Protein AF-A0A316KTS0-F1 (afdb_monomer)

Solvent-accessible surface area (backbone atoms only — not comparable to full-atom values): 17465 Å² total; per-residue (Å²): 105,60,82,78,78,91,83,82,84,94,85,85,87,84,90,85,88,88,83,88,82,90,84,90,87,87,88,80,95,75,82,85,86,75,84,91,85,86,88,88,82,88,86,83,96,81,75,85,82,77,75,75,49,74,68,56,52,50,52,52,51,51,49,52,51,52,49,51,53,49,51,54,33,36,65,72,30,48,63,52,75,68,52,41,54,51,42,43,50,23,39,51,42,99,52,62,65,60,36,52,48,56,53,49,55,29,42,75,58,52,30,43,71,62,44,50,45,48,54,44,50,51,43,31,58,43,51,50,31,52,32,43,70,66,69,72,47,53,72,68,36,53,52,46,26,52,56,48,50,55,49,52,52,50,53,57,55,71,71,50,77,90,57,69,65,55,81,88,41,46,31,36,36,32,39,36,51,89,53,80,83,52,66,65,56,54,48,50,45,53,52,39,29,75,72,18,32,45,60,48,78,46,71,78,38,50,62,70,56,48,30,50,51,46,44,76,64,65,42,54,30,36,40,39,33,40,46,43,77,84,44,50,64,45,41,33,52,44,44,53,50,35,48,70,50,35,69,80,39,46,37,32,40,27,42,20,27,52,76,75,38,79,66,46,27,70,77,37,73,38,78,35,66,23,76,45,71,68,48,40,54,54,51,51,54,54,52,48,53,53,51,35,63,74,68,73,53,81,132

Secondary structure (DSSP, 8-state):
---------------------------------PPP------S---S---PPPHHHHHHHHHHHHHHHHHHHHHHHHSPPHHHHHHHHHHHHSS-SHHHHHHHHHHHHTT--HHHIIIIIIIHHHHHHHHHHHTTSS-HHHHHHHHHHHHHHHHHHHHTS--PPP-TT-EEEEEEPTT----HHHHHHHHHHHHTT-EEEEE-S--HHHHHHHHHHHT-SEEEEE--SGGGHHHHHHHHHHHHHH-TT-EEEEESTHHHHSTTHHHHHT-SEEESSHHHHHHHHHHHHHHHHHHTT---

Radius of gyration: 23.36 Å; Cα contacts (8 Å, |Δi|>4): 347; chains: 1; bounding box: 72×57×54 Å

Sequence (299 aa):
MIIAGKMTACNRPPGEQGLLRESAGDPAMTTIDTPIFVRAIDDDMHAQTKRLSDASLLVMAHEVISRLSHISRNAAAAPTEVDLQAFCAALVGPSATQAYEFLNDAKERGASHQTLCISYIAAAAGQLGVWWERDKIHFSDMAIAAGRILHLLRDLRMAMPNVPVKGRREALFATVPGEQHVIGVTMAADILRDKGWHIDLQLGRTETELCKIVHDGGYPIIGLSASGAEHVRALTRTVVELRVAAPWSLIFISGGIVQIEKDIAIRVGADAAAASMDACIEKLEALYHSVLNADGSDP

Nearest PDB structures (foldseek):
  8jbt-assembly1_A  TM=7.816E-01  e=2.038E-10  Chloracidobacterium thermophilum
  4jgi-assembly3_B-2  TM=5.406E-01  e=1.170E-08  Desulfitobacterium hafniense
  7xcn-assembly1_R  TM=5.433E-01  e=2.929E-08  Methanosarcina barkeri MS
  2i2x-assembly4_P  TM=5.106E-01  e=4.443E-06  Methanosarcina barkeri
  8ssc-assembly1_A  TM=5.235E-01  e=5.514E-06  Thermus thermophilus HB8

Structure (mmCIF, N/CA/C/O backbone):
data_AF-A0A316KTS0-F1
#
_entry.id   AF-A0A316KTS0-F1
#
loop_
_atom_site.group_PDB
_atom_site.id
_atom_site.type_symbol
_atom_site.label_atom_id
_atom_site.label_alt_id
_atom_site.label_comp_id
_atom_site.label_asym_id
_atom_site.label_entity_id
_atom_site.label_seq_id
_atom_site.pdbx_PDB_ins_code
_atom_site.Cartn_x
_atom_site.Cartn_y
_atom_site.Cartn_z
_atom_site.occupancy
_atom_site.B_iso_or_equiv
_atom_site.auth_seq_id
_atom_site.auth_comp_id
_atom_site.auth_asym_id
_atom_site.auth_atom_id
_atom_site.pdbx_PDB_model_num
ATOM 1 N N . MET A 1 1 ? -1.934 -7.408 4.146 1.00 35.34 1 MET A N 1
ATOM 2 C CA . MET A 1 1 ? -3.035 -6.905 4.992 1.00 35.34 1 MET A CA 1
ATOM 3 C C . MET A 1 1 ? -4.322 -7.434 4.401 1.00 35.34 1 MET A C 1
ATOM 5 O O . MET A 1 1 ? -4.695 -7.024 3.312 1.00 35.34 1 MET A O 1
ATOM 9 N N . ILE A 1 2 ? -4.862 -8.471 5.028 1.00 30.41 2 ILE A N 1
ATOM 10 C CA . ILE A 1 2 ? -5.845 -9.380 4.442 1.00 30.41 2 ILE A CA 1
ATOM 11 C C . ILE A 1 2 ? -7.230 -8.938 4.931 1.00 30.41 2 ILE A C 1
ATOM 13 O O . ILE A 1 2 ? -7.476 -8.971 6.130 1.00 30.41 2 ILE A O 1
ATOM 17 N N . ILE A 1 3 ? -8.110 -8.504 4.023 1.00 31.72 3 ILE A N 1
ATOM 18 C CA . ILE A 1 3 ? -9.567 -8.470 4.248 1.00 31.72 3 ILE A CA 1
ATOM 19 C C . ILE A 1 3 ? -10.200 -9.360 3.169 1.00 31.72 3 ILE A C 1
ATOM 21 O O . ILE A 1 3 ? -10.990 -8.935 2.336 1.00 31.72 3 ILE A O 1
ATOM 25 N N . ALA A 1 4 ? -9.804 -10.632 3.146 1.00 31.30 4 ALA A N 1
ATOM 26 C CA . ALA A 1 4 ? -10.390 -11.625 2.257 1.00 31.30 4 ALA A CA 1
ATOM 27 C C . ALA A 1 4 ? -11.151 -12.656 3.096 1.00 31.30 4 ALA A C 1
ATOM 29 O O . ALA A 1 4 ? -10.543 -13.488 3.762 1.00 31.30 4 ALA A O 1
ATOM 30 N N . GLY A 1 5 ? -12.485 -12.612 3.035 1.00 29.06 5 GLY A N 1
ATOM 31 C CA . GLY A 1 5 ? -13.313 -13.780 3.340 1.00 29.06 5 GLY A CA 1
ATOM 32 C C . GLY A 1 5 ? -14.396 -13.595 4.400 1.00 29.06 5 GLY A C 1
ATOM 33 O O . GLY A 1 5 ? -14.241 -14.009 5.542 1.00 29.06 5 GLY A O 1
ATOM 34 N N . LYS A 1 6 ? -15.579 -13.139 3.975 1.00 29.95 6 LYS A N 1
ATOM 35 C CA . LYS A 1 6 ? -16.830 -13.707 4.502 1.00 29.95 6 LYS A CA 1
ATOM 36 C C . LYS A 1 6 ? -17.897 -13.769 3.420 1.00 29.95 6 LYS A C 1
ATOM 38 O O . LYS A 1 6 ? -18.879 -13.040 3.414 1.00 29.95 6 LYS A O 1
ATOM 43 N N . MET A 1 7 ? -17.658 -14.652 2.459 1.00 32.66 7 MET A N 1
ATOM 44 C CA . MET A 1 7 ? -18.671 -15.056 1.493 1.00 32.66 7 MET A CA 1
ATOM 45 C C . MET A 1 7 ? -18.389 -16.492 1.039 1.00 32.66 7 MET A C 1
ATOM 47 O O . MET A 1 7 ? -17.907 -16.690 -0.062 1.00 32.66 7 MET A O 1
ATOM 51 N N . THR A 1 8 ? -18.645 -17.489 1.903 1.00 32.19 8 THR A N 1
ATOM 52 C CA . THR A 1 8 ? -19.090 -18.843 1.492 1.00 32.19 8 THR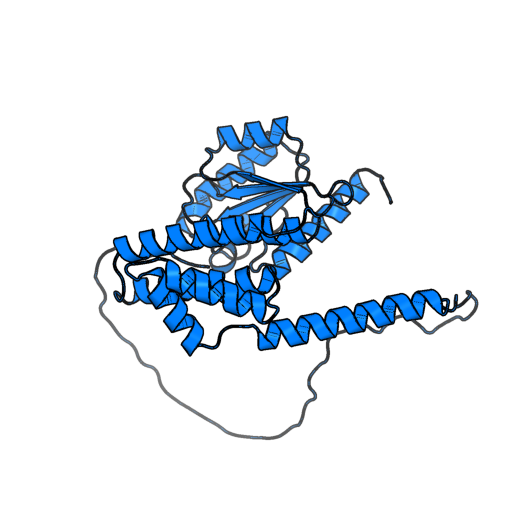 A CA 1
ATOM 53 C C . THR A 1 8 ? -19.508 -19.724 2.676 1.00 32.19 8 THR A C 1
ATOM 55 O O . THR A 1 8 ? -19.073 -19.537 3.807 1.00 32.19 8 THR A O 1
ATOM 58 N N . ALA A 1 9 ? -20.403 -20.661 2.368 1.00 28.95 9 ALA A N 1
ATOM 59 C CA . ALA A 1 9 ? -21.305 -21.412 3.229 1.00 28.95 9 ALA A CA 1
ATOM 60 C C . ALA A 1 9 ? -20.689 -22.453 4.191 1.00 28.95 9 ALA A C 1
ATOM 62 O O . ALA A 1 9 ? -19.600 -22.988 4.006 1.00 28.95 9 ALA A O 1
ATOM 63 N N . CYS A 1 10 ? -21.507 -22.757 5.198 1.00 27.48 10 CYS A N 1
ATOM 64 C CA . CYS A 1 10 ? -21.416 -23.782 6.231 1.00 27.48 10 CYS A CA 1
ATOM 65 C C . CYS A 1 10 ? -21.291 -25.219 5.674 1.00 27.48 10 CYS A C 1
ATOM 67 O O . CYS A 1 10 ? -22.177 -25.657 4.944 1.00 27.48 10 CYS A O 1
ATOM 69 N N . ASN A 1 11 ? -20.241 -25.961 6.063 1.00 26.88 11 ASN A N 1
ATOM 70 C CA . ASN A 1 11 ? -20.315 -27.387 6.436 1.00 26.88 11 ASN A CA 1
ATOM 71 C C . ASN A 1 11 ? -18.949 -27.915 6.929 1.00 26.88 11 ASN A C 1
ATOM 73 O O . ASN A 1 11 ? -17.968 -27.895 6.190 1.00 26.88 11 ASN A O 1
ATOM 77 N N . ARG A 1 12 ? -18.884 -28.434 8.162 1.00 29.69 12 ARG A N 1
ATOM 78 C CA . ARG A 1 12 ? -17.752 -29.225 8.686 1.00 29.69 12 ARG A CA 1
ATOM 79 C C . ARG A 1 12 ? -18.298 -30.359 9.559 1.00 29.69 12 ARG A C 1
ATOM 81 O O . ARG A 1 12 ? -19.190 -30.099 10.363 1.00 29.69 12 ARG A O 1
ATOM 88 N N . PRO A 1 13 ? -17.741 -31.574 9.454 1.00 30.75 13 PRO A N 1
ATOM 89 C CA . PRO A 1 13 ? -17.640 -32.463 10.619 1.00 30.75 13 PRO A CA 1
ATOM 90 C C . PRO A 1 13 ? -16.231 -33.145 10.678 1.00 30.75 13 PRO A C 1
ATOM 92 O O . PRO A 1 13 ? -15.383 -32.806 9.850 1.00 30.75 13 PRO A O 1
ATOM 95 N N . PRO A 1 14 ? -15.875 -33.949 11.710 1.00 34.97 14 PRO A N 1
ATOM 96 C CA . PRO A 1 14 ? -14.767 -33.587 12.605 1.00 34.97 14 PRO A CA 1
ATOM 97 C C . PRO A 1 14 ? -13.678 -34.669 12.803 1.00 34.97 14 PRO A C 1
ATOM 99 O O . PRO A 1 14 ? -13.892 -35.842 12.534 1.00 34.97 14 PRO A O 1
ATOM 102 N N . GLY A 1 15 ? -12.570 -34.253 13.431 1.00 26.75 15 GLY A N 1
ATOM 103 C CA . GLY A 1 15 ? -11.828 -35.051 14.419 1.00 26.75 15 GLY A CA 1
ATOM 104 C C . GLY A 1 15 ? -10.659 -35.904 13.920 1.00 26.75 15 GLY A C 1
ATOM 105 O O . GLY A 1 15 ? -10.859 -36.842 13.169 1.00 26.75 15 GLY A O 1
ATOM 106 N N . GLU A 1 16 ? -9.461 -35.640 14.452 1.00 28.69 16 GLU A N 1
ATOM 107 C CA . GLU A 1 16 ? -8.727 -36.635 15.249 1.00 28.69 16 GLU A CA 1
ATOM 108 C C . GLU A 1 16 ? -7.591 -35.974 16.048 1.00 28.69 16 GLU A C 1
ATOM 110 O O . GLU A 1 16 ? -6.849 -35.127 15.553 1.00 28.69 16 GLU A O 1
ATOM 115 N N . GLN A 1 17 ? -7.529 -36.331 17.332 1.00 29.52 17 GLN A N 1
ATOM 116 C CA . GLN A 1 17 ? -6.513 -35.951 18.311 1.00 29.52 17 GLN A CA 1
ATOM 117 C C . GLN A 1 17 ? -5.404 -37.010 18.322 1.00 29.52 17 GLN A C 1
ATOM 119 O O . GLN A 1 17 ? -5.696 -38.201 18.275 1.00 29.52 17 GLN A O 1
ATOM 124 N N . GLY A 1 18 ? -4.151 -36.586 18.488 1.00 28.69 18 GLY A N 1
ATOM 125 C CA . GLY A 1 18 ? -3.016 -37.459 18.790 1.00 28.69 18 GLY A CA 1
ATOM 126 C C . GLY A 1 18 ? -2.052 -36.759 19.745 1.00 28.69 18 GLY A C 1
ATOM 127 O O . GLY A 1 18 ? -1.586 -35.660 19.463 1.00 28.69 18 GLY A O 1
ATOM 128 N N . LEU A 1 19 ? -1.821 -37.383 20.898 1.00 26.55 19 LEU A N 1
ATOM 129 C CA . LEU A 1 19 ? -1.147 -36.884 22.099 1.00 26.55 19 LEU A CA 1
ATOM 130 C C . LEU A 1 19 ? 0.192 -37.630 22.317 1.00 26.55 19 LEU A C 1
ATOM 132 O O . LEU A 1 19 ? 0.304 -38.784 21.911 1.00 26.55 19 LEU A O 1
ATOM 136 N N . LEU A 1 20 ? 1.086 -37.016 23.117 1.00 27.70 20 LEU A N 1
ATOM 137 C CA . LEU A 1 20 ? 2.253 -37.566 23.860 1.00 27.70 20 LEU A CA 1
ATOM 138 C C . LEU A 1 20 ? 3.597 -37.577 23.083 1.00 27.70 20 LEU A C 1
ATOM 140 O O . LEU A 1 20 ? 3.621 -37.921 21.914 1.00 27.70 20 LEU A O 1
ATOM 144 N N . ARG A 1 21 ? 4.775 -37.262 23.655 1.00 27.44 21 ARG A N 1
ATOM 145 C CA . ARG A 1 21 ? 5.210 -37.079 25.058 1.00 27.44 21 ARG A CA 1
ATOM 146 C C . ARG A 1 21 ? 6.591 -36.385 25.129 1.00 27.44 21 ARG A C 1
ATOM 148 O O . ARG A 1 21 ? 7.367 -36.464 24.184 1.00 27.44 21 ARG A O 1
ATOM 155 N N . GLU A 1 22 ? 6.877 -35.776 26.280 1.00 27.12 22 GLU A N 1
ATOM 156 C CA . GLU A 1 22 ? 8.130 -35.119 26.699 1.00 27.12 22 GLU A CA 1
ATOM 157 C C . GLU A 1 22 ? 9.338 -36.059 26.901 1.00 27.12 22 GLU A C 1
ATOM 159 O O . GLU A 1 22 ? 9.176 -37.229 27.254 1.00 27.12 22 GLU A O 1
ATOM 164 N N . SER A 1 23 ? 10.549 -35.488 26.813 1.00 28.36 23 SER A N 1
ATOM 165 C CA . SER A 1 23 ? 11.755 -35.918 27.542 1.00 28.36 23 SER A CA 1
ATOM 166 C C . SER A 1 23 ? 12.756 -34.755 27.640 1.00 28.36 23 SER A C 1
ATOM 168 O O . SER A 1 23 ? 13.178 -34.214 26.622 1.00 28.36 23 SER A O 1
ATOM 170 N N . ALA A 1 24 ? 13.120 -34.390 28.870 1.00 27.88 24 ALA A N 1
ATOM 171 C CA . ALA A 1 24 ? 13.983 -33.271 29.247 1.00 27.88 24 ALA A CA 1
ATOM 172 C C . ALA A 1 24 ? 15.494 -33.587 29.182 1.00 27.88 24 ALA A C 1
ATOM 174 O O . ALA A 1 24 ? 15.897 -34.740 29.336 1.00 27.88 24 ALA A O 1
ATOM 175 N N . GLY A 1 25 ? 16.314 -32.535 29.043 1.00 27.95 25 GLY A N 1
ATOM 176 C CA . GLY A 1 25 ? 17.772 -32.550 29.229 1.00 27.95 25 GLY A CA 1
ATOM 177 C C . GLY A 1 25 ? 18.449 -31.242 28.778 1.00 27.95 25 GLY A C 1
ATOM 178 O O . GLY A 1 25 ? 18.764 -31.093 27.605 1.00 27.95 25 GLY A O 1
ATOM 179 N N . ASP A 1 26 ? 18.643 -30.311 29.716 1.00 28.78 26 ASP A N 1
ATOM 180 C CA . ASP A 1 26 ? 19.371 -29.017 29.638 1.00 28.78 26 ASP A CA 1
ATOM 181 C C . ASP A 1 26 ? 20.864 -29.220 30.048 1.00 28.78 26 ASP A C 1
ATOM 183 O O . ASP A 1 26 ? 21.156 -30.304 30.568 1.00 28.78 26 ASP A O 1
ATOM 187 N N . PRO A 1 27 ? 21.824 -28.257 29.991 1.00 39.03 27 PRO A N 1
ATOM 188 C CA . PRO A 1 27 ? 21.909 -26.959 29.294 1.00 39.03 27 PRO A CA 1
ATOM 189 C C . PRO A 1 27 ? 23.193 -26.780 28.447 1.00 39.03 27 PRO A C 1
ATOM 191 O O . PRO A 1 27 ? 24.262 -27.287 28.785 1.00 39.03 27 PRO A O 1
ATOM 194 N N . ALA A 1 28 ? 23.153 -25.929 27.415 1.00 27.41 28 ALA A N 1
ATOM 195 C CA . ALA A 1 28 ? 24.366 -25.292 26.885 1.00 27.41 28 ALA A CA 1
ATOM 196 C C . ALA A 1 28 ? 24.068 -23.919 26.262 1.00 27.41 28 ALA A C 1
ATOM 198 O O . ALA A 1 28 ? 23.510 -23.790 25.175 1.00 27.41 28 ALA A O 1
ATOM 199 N N . MET A 1 29 ? 24.493 -22.895 26.997 1.00 33.03 29 MET A N 1
ATOM 200 C CA . MET A 1 29 ? 24.614 -21.489 26.627 1.00 33.03 29 MET A CA 1
ATOM 201 C C . MET A 1 29 ? 25.164 -21.322 25.200 1.00 33.03 29 MET A C 1
ATOM 203 O O . MET A 1 29 ? 26.309 -21.679 24.934 1.00 33.03 29 MET A O 1
ATOM 207 N N . THR A 1 30 ? 24.367 -20.766 24.286 1.00 29.36 30 THR A N 1
ATOM 208 C CA . THR A 1 30 ? 24.853 -20.308 22.979 1.00 29.36 30 THR A CA 1
ATOM 209 C C . THR A 1 30 ? 24.316 -18.917 22.668 1.00 29.36 30 THR A C 1
ATOM 211 O O . THR A 1 30 ? 23.126 -18.621 22.729 1.00 29.36 30 THR A O 1
ATOM 214 N N . THR A 1 31 ? 25.297 -18.059 22.443 1.00 28.91 31 THR A N 1
ATOM 215 C CA . THR A 1 31 ? 25.316 -16.644 22.102 1.00 28.91 31 THR A CA 1
ATOM 216 C C . THR A 1 31 ? 24.333 -16.250 21.004 1.00 28.91 31 THR A C 1
ATOM 218 O O . THR A 1 31 ? 24.229 -16.911 19.979 1.00 28.91 31 THR A O 1
ATOM 221 N N . ILE A 1 32 ? 23.661 -15.120 21.225 1.00 32.88 32 ILE A N 1
ATOM 222 C CA . ILE A 1 32 ? 22.804 -14.435 20.258 1.00 32.88 32 ILE A CA 1
ATOM 223 C C . ILE A 1 32 ? 23.680 -13.904 19.116 1.00 32.88 32 ILE A C 1
ATOM 225 O O . ILE A 1 32 ? 24.501 -13.005 19.317 1.00 32.88 32 ILE A O 1
ATOM 229 N N . ASP A 1 33 ? 23.489 -14.473 17.928 1.00 31.17 33 ASP A N 1
ATOM 230 C CA . ASP A 1 33 ? 24.115 -14.047 16.681 1.00 31.17 33 ASP A CA 1
ATOM 231 C C . ASP A 1 33 ? 23.657 -12.635 16.293 1.00 31.17 33 ASP A C 1
ATOM 233 O O . ASP A 1 33 ? 22.489 -12.370 16.000 1.00 31.17 33 ASP A O 1
ATOM 237 N N . THR A 1 34 ? 24.618 -11.715 16.293 1.00 33.69 34 THR A N 1
ATOM 238 C CA . THR A 1 34 ? 24.487 -10.352 15.768 1.00 33.69 34 THR A CA 1
ATOM 239 C C . THR A 1 34 ? 24.774 -10.385 14.259 1.00 33.69 34 THR A C 1
ATOM 241 O O . THR A 1 34 ? 25.799 -10.948 13.868 1.00 33.69 34 THR A O 1
ATOM 244 N N . PRO A 1 35 ? 23.918 -9.824 13.384 1.00 30.28 35 PRO A N 1
ATOM 245 C CA . PRO A 1 35 ? 24.095 -9.955 11.943 1.00 30.28 35 PRO A CA 1
ATOM 246 C C . PRO A 1 35 ? 25.293 -9.167 11.387 1.00 30.28 35 PRO A C 1
ATOM 248 O O . PRO A 1 35 ? 25.705 -8.120 11.882 1.00 30.28 35 PRO A O 1
ATOM 251 N N . ILE A 1 36 ? 25.823 -9.755 10.319 1.00 34.97 36 ILE A N 1
ATOM 252 C CA . ILE A 1 36 ? 27.092 -9.554 9.616 1.00 34.97 36 ILE A CA 1
ATOM 253 C C . ILE A 1 36 ? 27.230 -8.147 9.014 1.00 34.97 36 ILE A C 1
ATOM 255 O O . ILE A 1 36 ? 26.514 -7.831 8.074 1.00 34.97 36 ILE A O 1
ATOM 259 N N . PHE A 1 37 ? 28.216 -7.362 9.467 1.00 32.59 37 PHE A N 1
ATOM 260 C CA . PHE A 1 37 ? 28.849 -6.284 8.681 1.00 32.59 37 PHE A CA 1
ATOM 261 C C . PHE A 1 37 ? 30.254 -5.931 9.203 1.00 32.59 37 PHE A C 1
ATOM 263 O O . PHE A 1 37 ? 30.522 -4.785 9.520 1.00 32.59 37 PHE A O 1
ATOM 270 N N . VAL A 1 38 ? 31.187 -6.884 9.287 1.00 32.56 38 VAL A N 1
ATOM 271 C CA . VAL A 1 38 ? 32.630 -6.558 9.252 1.00 32.56 38 VAL A CA 1
ATOM 272 C C . VAL A 1 38 ? 33.394 -7.760 8.704 1.00 32.56 38 VAL A C 1
ATOM 274 O O . VAL A 1 38 ? 33.697 -8.690 9.441 1.00 32.56 38 VAL A O 1
ATOM 277 N N . ARG A 1 39 ? 33.727 -7.743 7.413 1.00 29.09 39 ARG A N 1
ATOM 278 C CA . ARG A 1 39 ? 34.878 -8.471 6.859 1.00 29.09 39 ARG A CA 1
ATOM 279 C C . ARG A 1 39 ? 35.286 -7.815 5.550 1.00 29.09 39 ARG A C 1
ATOM 281 O O . ARG A 1 39 ? 34.672 -8.082 4.525 1.00 29.09 39 ARG A O 1
ATOM 288 N N . ALA A 1 40 ? 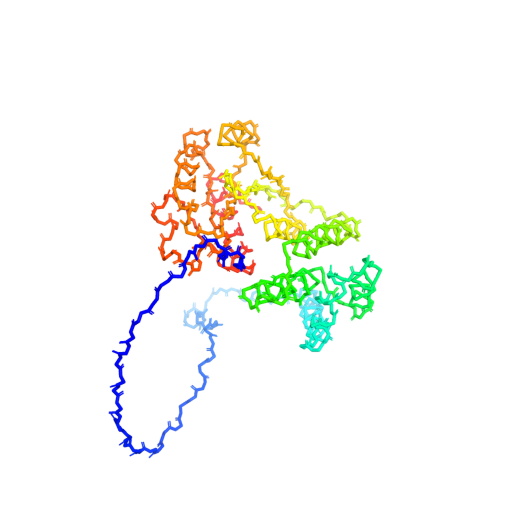36.290 -6.950 5.634 1.00 30.20 40 ALA A N 1
ATOM 289 C CA . ALA A 1 40 ? 37.338 -6.775 4.627 1.00 30.20 40 ALA A CA 1
ATOM 290 C C . ALA A 1 40 ? 38.227 -5.591 5.028 1.00 30.20 40 ALA A C 1
ATOM 292 O O . ALA A 1 40 ? 38.102 -4.528 4.437 1.00 30.20 40 ALA A O 1
ATOM 293 N N . ILE A 1 41 ? 39.095 -5.762 6.028 1.00 34.25 41 ILE A N 1
ATOM 294 C CA . ILE A 1 41 ? 40.408 -5.101 6.069 1.00 34.25 41 ILE A CA 1
ATOM 295 C C . ILE A 1 41 ? 41.361 -6.109 6.727 1.00 34.25 41 ILE A C 1
ATOM 297 O O . ILE A 1 41 ? 40.941 -6.788 7.662 1.00 34.25 41 ILE A O 1
ATOM 301 N N . ASP A 1 42 ? 42.577 -6.178 6.187 1.00 28.88 42 ASP A N 1
ATOM 302 C CA . ASP A 1 42 ? 43.709 -7.079 6.465 1.00 28.88 42 ASP A CA 1
ATOM 303 C C . ASP A 1 42 ? 43.731 -8.238 5.445 1.00 28.88 42 ASP A C 1
ATOM 305 O O . ASP A 1 42 ? 42.889 -9.130 5.479 1.00 28.88 42 ASP A O 1
ATOM 309 N N . ASP A 1 43 ? 44.536 -8.191 4.375 1.00 31.27 43 ASP A N 1
ATOM 310 C CA . ASP A 1 43 ? 45.979 -7.903 4.357 1.00 31.27 43 ASP A CA 1
ATOM 311 C C . ASP A 1 43 ? 46.473 -7.112 3.110 1.00 31.27 43 ASP A C 1
ATOM 313 O O . ASP A 1 43 ? 45.858 -7.147 2.045 1.00 31.27 43 ASP A O 1
ATOM 317 N N . ASP A 1 44 ? 47.633 -6.448 3.258 1.00 33.31 44 ASP A N 1
ATOM 318 C CA . ASP A 1 44 ? 48.500 -5.786 2.244 1.00 33.31 44 ASP A CA 1
ATOM 319 C C . ASP A 1 44 ? 48.320 -4.277 1.900 1.00 33.31 44 ASP A C 1
ATOM 321 O O . ASP A 1 44 ? 48.312 -3.801 0.766 1.00 33.31 44 ASP A O 1
ATOM 325 N N . MET A 1 45 ? 48.192 -3.477 2.958 1.00 37.69 45 MET A N 1
ATOM 326 C CA . MET A 1 45 ? 49.083 -2.380 3.395 1.00 37.69 45 MET A CA 1
ATOM 327 C C . MET A 1 45 ? 49.849 -1.429 2.426 1.00 37.69 45 MET A C 1
ATOM 329 O O . MET A 1 45 ? 50.940 -1.001 2.785 1.00 37.69 45 MET A O 1
ATOM 333 N N . HIS A 1 46 ? 49.304 -0.949 1.295 1.00 37.09 46 HIS A N 1
ATOM 334 C CA . HIS A 1 46 ? 49.812 0.300 0.655 1.00 37.09 46 HIS A CA 1
ATOM 335 C C . HIS A 1 46 ? 48.782 1.136 -0.150 1.00 37.09 46 HIS A C 1
ATOM 337 O O . HIS A 1 46 ? 49.083 1.655 -1.223 1.00 37.09 46 HIS A O 1
ATOM 343 N N . ALA A 1 47 ? 47.580 1.378 0.390 1.00 34.97 47 ALA A N 1
ATOM 344 C CA . ALA A 1 47 ? 46.650 2.363 -0.183 1.00 34.97 47 ALA A CA 1
ATOM 345 C C . ALA A 1 47 ? 46.019 3.266 0.893 1.00 34.97 47 ALA A C 1
ATOM 347 O O . ALA A 1 47 ? 45.521 2.812 1.917 1.00 34.97 47 ALA A O 1
ATOM 348 N N . GLN A 1 48 ? 46.098 4.573 0.654 1.00 37.47 48 GLN A N 1
ATOM 349 C CA . GLN A 1 48 ? 45.776 5.687 1.548 1.00 37.47 48 GLN A CA 1
ATOM 350 C C . GLN A 1 48 ? 44.433 5.557 2.289 1.00 37.47 48 GLN A C 1
ATOM 352 O O . GLN A 1 48 ? 43.362 5.726 1.707 1.00 37.47 48 GLN A O 1
ATOM 357 N N . THR A 1 49 ? 44.485 5.402 3.615 1.00 36.06 49 THR A N 1
ATOM 358 C CA . THR A 1 49 ? 43.341 5.648 4.501 1.00 36.06 49 THR A CA 1
ATOM 359 C C . THR A 1 49 ? 43.011 7.141 4.476 1.00 36.06 49 THR A C 1
ATOM 361 O O . THR A 1 49 ? 43.603 7.951 5.193 1.00 36.06 49 THR A O 1
ATOM 364 N N . LYS A 1 50 ? 42.071 7.536 3.616 1.00 46.16 50 LYS A N 1
ATOM 365 C CA . LYS A 1 50 ? 41.537 8.897 3.572 1.00 46.16 50 LYS A CA 1
ATOM 366 C C . LYS A 1 50 ? 40.730 9.120 4.857 1.00 46.16 50 LYS A C 1
ATOM 368 O O . LYS A 1 50 ? 39.566 8.741 4.934 1.00 46.16 50 LYS A O 1
ATOM 373 N N . ARG A 1 51 ? 41.369 9.671 5.898 1.00 53.53 51 ARG A N 1
ATOM 374 C CA . ARG A 1 51 ? 40.682 10.121 7.120 1.00 53.53 51 ARG A CA 1
ATOM 375 C C . ARG A 1 51 ? 39.500 11.001 6.705 1.00 53.53 51 ARG A C 1
ATOM 377 O O . ARG A 1 51 ? 39.693 11.980 5.984 1.00 53.53 51 ARG A O 1
ATOM 384 N N . LEU A 1 52 ? 38.292 10.627 7.125 1.00 53.25 52 LEU A N 1
ATOM 385 C CA . LEU A 1 52 ? 37.108 11.474 6.988 1.00 53.25 52 LEU A CA 1
ATOM 386 C C . LEU A 1 52 ? 37.420 12.831 7.633 1.00 53.25 52 LEU A C 1
ATOM 388 O O . LEU A 1 52 ? 37.988 12.875 8.723 1.00 53.25 52 LEU A O 1
ATOM 392 N N . SER A 1 53 ? 37.095 13.929 6.951 1.00 70.75 53 SER A N 1
ATOM 393 C CA . SER A 1 53 ? 37.263 15.265 7.528 1.00 70.75 53 SER A CA 1
ATOM 394 C C . SER A 1 53 ? 36.352 15.435 8.746 1.00 70.75 53 SER A C 1
ATOM 396 O O . SER A 1 53 ? 35.266 14.852 8.789 1.00 70.75 53 SER A O 1
ATOM 398 N N . ASP A 1 54 ? 36.744 16.285 9.697 1.00 64.44 54 ASP A N 1
ATOM 399 C CA . ASP A 1 54 ? 35.937 16.598 10.889 1.00 64.44 54 ASP A CA 1
ATOM 400 C C . ASP A 1 54 ? 34.506 17.040 10.520 1.00 64.44 54 ASP A C 1
ATOM 402 O O . ASP A 1 54 ? 33.542 16.702 11.203 1.00 64.44 54 ASP A O 1
ATOM 406 N N . ALA A 1 55 ? 34.340 17.707 9.372 1.00 56.22 55 ALA A N 1
ATOM 407 C CA . ALA A 1 55 ? 33.038 18.074 8.819 1.00 56.22 55 ALA A CA 1
ATOM 408 C C . ALA A 1 55 ? 32.185 16.857 8.402 1.00 56.22 55 ALA A C 1
ATOM 410 O O . ALA A 1 55 ? 30.983 16.836 8.656 1.00 56.22 55 ALA A O 1
ATOM 411 N N . SER A 1 56 ? 32.791 15.826 7.805 1.00 49.66 56 SER A N 1
ATOM 412 C CA . SER A 1 56 ? 32.083 14.598 7.402 1.00 49.66 56 SER A CA 1
ATOM 413 C C . SER A 1 56 ? 31.648 13.783 8.623 1.00 49.66 56 SER A C 1
ATOM 415 O O . SER A 1 56 ? 30.535 13.261 8.658 1.00 49.66 56 SER A O 1
ATOM 417 N N . LEU A 1 57 ? 32.497 13.729 9.655 1.00 59.62 57 LEU A N 1
ATOM 418 C CA . LEU A 1 57 ? 32.174 13.099 10.938 1.00 59.62 57 LEU A CA 1
ATOM 419 C C . LEU A 1 57 ? 31.024 13.814 11.653 1.00 59.62 57 LEU A C 1
ATOM 421 O O . LEU A 1 57 ? 30.122 13.151 12.159 1.00 59.62 57 LEU A O 1
ATOM 425 N N . LEU A 1 58 ? 31.010 15.150 11.654 1.00 53.53 58 LEU A N 1
ATOM 426 C CA . LEU A 1 58 ? 29.922 15.935 12.242 1.00 53.53 58 LEU A CA 1
ATOM 427 C C . LEU A 1 58 ? 28.590 15.730 11.509 1.00 53.53 58 LEU A C 1
ATOM 429 O O . LEU A 1 58 ? 27.562 15.571 12.166 1.00 53.53 58 LEU A O 1
ATOM 433 N N . VAL A 1 59 ? 28.598 15.676 10.173 1.00 54.28 59 VAL A N 1
ATOM 434 C CA . VAL A 1 59 ? 27.394 15.386 9.373 1.00 54.28 59 VAL A CA 1
ATOM 435 C C . VAL A 1 59 ? 26.863 13.984 9.674 1.00 54.28 59 VAL A C 1
ATOM 437 O O . VAL A 1 59 ? 25.669 13.824 9.923 1.00 54.28 59 VAL A O 1
ATOM 440 N N . MET A 1 60 ? 27.736 12.974 9.731 1.00 42.31 60 MET A N 1
ATOM 441 C CA . MET A 1 60 ? 27.330 11.610 10.085 1.00 42.31 60 MET A CA 1
ATOM 442 C C . MET A 1 60 ? 26.825 11.507 11.527 1.00 42.31 60 MET A C 1
ATOM 444 O O . MET A 1 60 ? 25.816 10.852 11.769 1.00 42.31 60 MET A O 1
ATOM 448 N N . ALA A 1 61 ? 27.478 12.165 12.488 1.00 49.91 61 ALA A N 1
ATOM 449 C CA . ALA A 1 61 ? 27.045 12.170 13.883 1.00 49.91 61 ALA A CA 1
ATOM 450 C C . ALA A 1 61 ? 25.676 12.844 14.048 1.00 49.91 61 ALA A C 1
ATOM 452 O O . ALA A 1 61 ? 24.814 12.320 14.752 1.00 49.91 61 ALA A O 1
ATOM 453 N N . HIS A 1 62 ? 25.447 13.966 13.360 1.00 45.62 62 HIS A N 1
ATOM 454 C CA . HIS A 1 62 ? 24.152 14.641 13.358 1.00 45.62 62 HIS A CA 1
ATOM 455 C C . HIS A 1 62 ? 23.062 13.766 12.733 1.00 45.62 62 HIS A C 1
ATOM 457 O O . HIS A 1 62 ? 21.967 13.664 13.281 1.00 45.62 62 HIS A O 1
ATOM 463 N N . GLU A 1 63 ? 23.378 13.070 11.641 1.00 49.50 63 GLU A N 1
ATOM 464 C CA . GLU A 1 63 ? 22.467 12.122 11.002 1.00 49.50 63 GLU A CA 1
ATOM 465 C C . GLU A 1 63 ? 22.141 10.932 11.919 1.00 49.50 63 GLU A C 1
ATOM 467 O O . GLU A 1 63 ? 20.977 10.563 12.063 1.00 49.50 63 GLU A O 1
ATOM 472 N N . VAL A 1 64 ? 23.133 10.360 12.607 1.00 53.47 64 VAL A N 1
ATOM 473 C CA . VAL A 1 64 ? 22.925 9.267 13.572 1.00 53.47 64 VAL A CA 1
ATOM 474 C C . VAL A 1 64 ? 22.062 9.729 14.748 1.00 53.47 64 VAL A C 1
ATOM 476 O O . VAL A 1 64 ? 21.108 9.039 15.105 1.00 53.47 64 VAL A O 1
ATOM 479 N N . ILE A 1 65 ? 22.334 10.906 15.321 1.00 66.44 65 ILE A N 1
ATOM 480 C CA . ILE A 1 65 ? 21.527 11.486 16.408 1.00 66.44 65 ILE A CA 1
ATOM 481 C C . ILE A 1 65 ? 20.097 11.757 15.928 1.00 66.44 65 ILE A C 1
ATOM 483 O O . ILE A 1 65 ? 19.137 11.408 16.616 1.00 66.44 65 ILE A O 1
ATOM 487 N N . SER A 1 66 ? 19.942 12.332 14.734 1.00 57.56 66 SER A N 1
ATOM 488 C CA . SER A 1 66 ? 18.642 12.578 14.112 1.00 57.56 66 SER A CA 1
ATOM 489 C C . SER A 1 66 ? 17.858 11.272 13.952 1.00 57.56 66 SER A C 1
ATOM 491 O O . SER A 1 66 ? 16.735 11.174 14.451 1.00 57.56 66 SER A O 1
ATOM 493 N N . ARG A 1 67 ? 18.479 10.219 13.401 1.00 62.25 67 ARG A N 1
ATOM 494 C CA . ARG A 1 67 ? 17.874 8.884 13.246 1.00 62.25 67 ARG A CA 1
ATOM 495 C C . ARG A 1 67 ? 17.500 8.242 14.576 1.00 62.25 67 ARG A C 1
ATOM 497 O O . ARG A 1 67 ? 16.372 7.780 14.714 1.00 62.25 67 ARG A O 1
ATOM 504 N N . LEU A 1 68 ? 18.394 8.240 15.566 1.00 58.78 68 LEU A N 1
ATOM 505 C CA . LEU A 1 68 ? 18.115 7.678 16.893 1.00 58.78 68 LEU A CA 1
ATOM 506 C C . LEU A 1 68 ? 16.987 8.437 17.600 1.00 58.78 68 LEU A C 1
ATOM 508 O O . LEU A 1 68 ? 16.093 7.820 18.181 1.00 58.78 68 LEU A O 1
ATOM 512 N N . SER A 1 69 ? 16.976 9.768 17.497 1.00 59.88 69 SER A N 1
ATOM 513 C CA . SER A 1 69 ? 15.898 10.596 18.044 1.00 59.88 69 SER A CA 1
ATOM 514 C C . SER A 1 69 ? 14.560 10.321 17.351 1.00 59.88 69 SER A C 1
ATOM 516 O O . SER A 1 69 ? 13.525 10.256 18.009 1.00 59.88 69 SER A O 1
ATOM 518 N N . HIS A 1 70 ? 14.577 10.104 16.034 1.00 58.53 70 HIS A N 1
ATOM 519 C CA . HIS A 1 70 ? 13.398 9.771 15.243 1.00 58.53 70 HIS A CA 1
ATOM 520 C C . HIS A 1 70 ? 12.861 8.373 15.581 1.00 58.53 70 HIS A C 1
ATOM 522 O O . HIS A 1 70 ? 11.659 8.216 15.770 1.00 58.53 70 HIS A O 1
ATOM 528 N N . ILE A 1 71 ? 13.736 7.375 15.742 1.00 63.09 71 ILE A N 1
ATOM 529 C CA . ILE A 1 71 ? 13.367 6.018 16.174 1.00 63.09 71 ILE A CA 1
ATOM 530 C C . ILE A 1 71 ? 12.739 6.044 17.573 1.00 63.09 71 ILE A C 1
ATOM 532 O O . ILE A 1 71 ? 11.668 5.474 17.768 1.00 63.09 71 ILE A O 1
ATOM 536 N N . SER A 1 72 ? 13.362 6.746 18.524 1.00 55.69 72 SER A N 1
ATOM 537 C CA . SER A 1 72 ? 12.853 6.876 19.895 1.00 55.69 72 SER A CA 1
ATOM 538 C C . SER A 1 72 ? 11.474 7.551 19.938 1.00 55.69 72 SER A C 1
ATOM 540 O O . SER A 1 72 ? 10.544 7.021 20.550 1.00 55.69 72 SER A O 1
ATOM 542 N N . ARG A 1 73 ? 11.293 8.662 19.203 1.00 63.84 73 ARG A N 1
ATOM 543 C CA . ARG A 1 73 ? 9.982 9.322 19.060 1.00 63.84 73 ARG A CA 1
ATOM 544 C C . ARG A 1 73 ? 8.945 8.408 18.411 1.00 63.84 73 ARG A C 1
ATOM 546 O O . ARG A 1 73 ? 7.826 8.334 18.896 1.00 63.84 73 ARG A O 1
ATOM 553 N N . ASN A 1 74 ? 9.312 7.670 17.366 1.00 66.69 74 ASN A N 1
ATOM 554 C CA . ASN A 1 74 ? 8.392 6.754 16.692 1.00 66.69 74 ASN A CA 1
ATOM 555 C C . ASN A 1 74 ? 7.945 5.591 17.580 1.00 66.69 74 ASN A C 1
ATOM 557 O O . ASN A 1 74 ? 6.772 5.229 17.539 1.00 66.69 74 ASN A O 1
ATOM 561 N N . ALA A 1 75 ? 8.844 5.033 18.394 1.00 63.25 75 ALA A N 1
ATOM 562 C CA . ALA A 1 75 ? 8.497 3.990 19.354 1.00 63.25 75 ALA A CA 1
ATOM 563 C C . ALA A 1 75 ? 7.532 4.513 20.433 1.00 63.25 75 ALA A C 1
ATOM 565 O O . ALA A 1 75 ? 6.551 3.848 20.749 1.00 63.25 75 ALA A O 1
ATOM 566 N N . ALA A 1 76 ? 7.763 5.727 20.945 1.00 67.38 76 ALA A N 1
ATOM 567 C CA . ALA A 1 76 ? 6.877 6.375 21.916 1.00 67.38 76 ALA A CA 1
ATOM 568 C C . ALA A 1 76 ? 5.533 6.833 21.314 1.00 67.38 76 ALA A C 1
ATOM 570 O O . ALA A 1 76 ? 4.542 6.982 22.030 1.00 67.38 76 ALA A O 1
ATOM 571 N N . ALA A 1 77 ? 5.495 7.078 20.003 1.00 79.44 77 ALA A N 1
ATOM 572 C CA . ALA A 1 77 ? 4.316 7.564 19.300 1.00 79.44 77 ALA A CA 1
ATOM 573 C C . ALA A 1 77 ? 3.440 6.448 18.708 1.00 79.44 77 ALA A C 1
ATOM 575 O O . ALA A 1 77 ? 2.350 6.748 18.222 1.00 79.44 77 ALA A O 1
ATOM 576 N N . ALA A 1 78 ? 3.864 5.181 18.739 1.00 81.31 78 ALA A N 1
ATOM 577 C CA . ALA A 1 78 ? 3.021 4.050 18.349 1.00 81.31 78 ALA A CA 1
ATOM 578 C C . ALA A 1 78 ? 1.809 3.910 19.300 1.00 81.31 78 ALA A C 1
ATOM 580 O O . ALA A 1 78 ? 1.928 4.241 20.483 1.00 81.31 78 ALA A O 1
ATOM 581 N N . PRO A 1 79 ? 0.639 3.456 18.812 1.00 86.25 79 PRO A N 1
ATOM 582 C CA . PRO A 1 79 ? -0.519 3.264 19.674 1.00 86.25 79 PRO A CA 1
ATOM 583 C C . PRO A 1 79 ? -0.318 2.042 20.570 1.00 86.25 79 PRO A C 1
ATOM 585 O O . PRO A 1 79 ? 0.256 1.034 20.147 1.00 86.25 79 PRO A O 1
ATOM 588 N N . THR A 1 80 ? -0.827 2.104 21.799 1.00 88.25 80 THR A N 1
ATOM 589 C CA . THR A 1 80 ? -1.000 0.892 22.605 1.00 88.25 80 THR A CA 1
ATOM 590 C C . THR A 1 80 ? -2.137 0.040 22.036 1.00 88.25 80 THR A C 1
ATOM 592 O O . THR A 1 80 ? -2.955 0.518 21.251 1.00 88.25 80 THR A O 1
ATOM 595 N N . GLU A 1 81 ? -2.244 -1.220 22.460 1.00 86.88 81 GLU A N 1
ATOM 596 C CA . GLU A 1 81 ? -3.376 -2.075 22.074 1.00 86.88 81 GLU A CA 1
ATOM 597 C C . GLU A 1 81 ? -4.725 -1.440 22.455 1.00 86.88 81 GLU A C 1
ATOM 599 O O . GLU A 1 81 ? -5.685 -1.494 21.691 1.00 86.88 81 GLU A O 1
ATOM 604 N N . VAL A 1 82 ? -4.790 -0.783 23.618 1.00 87.12 82 VAL A N 1
ATOM 605 C CA . VAL A 1 82 ? -5.996 -0.082 24.080 1.00 87.12 82 VAL A CA 1
ATOM 606 C C . VAL A 1 82 ? -6.320 1.097 23.163 1.00 87.12 82 VAL A C 1
ATOM 608 O O . VAL A 1 82 ? -7.468 1.229 22.734 1.00 87.12 82 VAL A O 1
ATOM 611 N N . ASP A 1 83 ? -5.316 1.902 22.806 1.00 91.06 83 ASP A N 1
ATOM 612 C CA . ASP A 1 83 ? -5.490 3.022 21.874 1.00 91.06 83 ASP A CA 1
ATOM 613 C C . ASP A 1 83 ? -5.931 2.530 20.495 1.00 91.06 83 ASP A C 1
ATOM 615 O O . ASP A 1 83 ? -6.800 3.133 19.872 1.00 91.06 83 ASP A O 1
ATOM 619 N N . LEU A 1 84 ? -5.385 1.404 20.026 1.00 92.50 84 LEU A N 1
ATOM 620 C CA . LEU A 1 84 ? -5.747 0.814 18.743 1.00 92.50 84 LEU A CA 1
ATOM 621 C C . LEU A 1 84 ? -7.208 0.350 18.720 1.00 92.50 84 LEU A C 1
ATOM 623 O O . LEU A 1 84 ? -7.915 0.627 17.749 1.00 92.50 84 LEU A O 1
ATOM 627 N N . GLN A 1 85 ? -7.690 -0.319 19.775 1.00 94.12 85 GLN A N 1
ATOM 628 C CA . GLN A 1 85 ? -9.107 -0.700 19.866 1.00 94.12 85 GLN A CA 1
ATOM 629 C C . GLN A 1 85 ? -10.012 0.538 19.907 1.00 94.12 85 GLN A C 1
ATOM 631 O O . GLN A 1 85 ? -11.043 0.560 19.232 1.00 94.12 85 GLN A O 1
ATOM 636 N N . ALA A 1 86 ? -9.630 1.571 20.665 1.00 94.69 86 ALA A N 1
ATOM 637 C CA . ALA A 1 86 ? -10.387 2.816 20.751 1.00 94.69 86 ALA A CA 1
ATOM 638 C C . ALA A 1 86 ? -10.418 3.558 19.405 1.00 94.69 86 ALA A C 1
ATOM 640 O O . ALA A 1 86 ? -11.477 4.012 18.971 1.00 94.69 86 ALA A O 1
ATOM 641 N N . PHE A 1 87 ? -9.295 3.593 18.690 1.00 96.00 87 PHE A N 1
ATOM 642 C CA . PHE A 1 87 ? -9.210 4.152 17.347 1.00 96.00 87 PHE A CA 1
ATOM 643 C C . PHE A 1 87 ? -10.072 3.369 16.344 1.00 96.00 87 PHE A C 1
ATOM 645 O O . PHE A 1 87 ? -10.822 3.972 15.577 1.00 96.00 87 PHE A O 1
ATOM 652 N N . CYS A 1 88 ? -10.061 2.031 16.389 1.00 96.00 88 CYS A N 1
ATOM 653 C CA . CYS A 1 88 ? -10.954 1.200 15.572 1.00 96.00 88 CYS A CA 1
ATOM 654 C C . CYS A 1 88 ? -12.432 1.477 15.879 1.00 96.00 88 CYS A C 1
ATOM 656 O O . CYS A 1 88 ? -13.240 1.586 14.958 1.00 96.00 88 CYS A O 1
ATOM 658 N N . ALA A 1 89 ? -12.785 1.645 17.157 1.00 95.94 89 ALA A N 1
ATOM 659 C CA . ALA A 1 89 ? -14.141 1.998 17.569 1.00 95.94 89 ALA A CA 1
ATOM 660 C C . ALA A 1 89 ? -14.542 3.390 17.052 1.00 95.94 89 ALA A C 1
ATOM 662 O O . ALA A 1 89 ? -15.647 3.563 16.541 1.00 95.94 89 ALA A O 1
ATOM 663 N N . ALA A 1 90 ? -13.633 4.366 17.106 1.00 96.38 90 ALA A N 1
ATOM 664 C CA . ALA A 1 90 ? -13.848 5.697 16.544 1.00 96.38 90 ALA A CA 1
ATOM 665 C C . ALA A 1 90 ? -14.043 5.653 15.017 1.00 96.38 90 ALA A C 1
ATOM 667 O O . ALA A 1 90 ? -14.915 6.340 14.483 1.00 96.38 90 ALA A O 1
ATOM 668 N N . LEU A 1 91 ? -13.297 4.800 14.307 1.00 95.25 91 LEU A N 1
ATOM 669 C CA . LEU A 1 91 ? -13.427 4.619 12.858 1.00 95.25 91 LEU A CA 1
ATOM 670 C C . LEU A 1 91 ? -14.792 4.070 12.433 1.00 95.25 91 LEU A C 1
ATOM 672 O O . LEU A 1 91 ? -15.256 4.438 11.356 1.00 95.25 91 LEU A O 1
ATOM 676 N N . VAL A 1 92 ? -15.463 3.267 13.261 1.00 95.69 92 VAL A N 1
ATOM 677 C CA . VAL A 1 92 ? -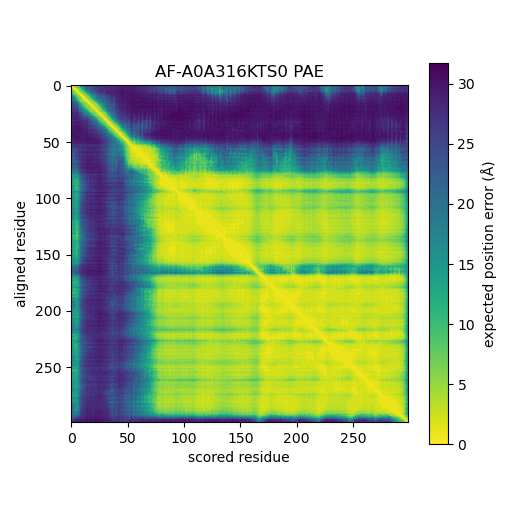16.830 2.766 12.997 1.00 95.69 92 VAL A CA 1
ATOM 678 C C . VAL A 1 92 ? -17.924 3.566 13.714 1.00 95.69 92 VAL A C 1
ATOM 680 O O . VAL A 1 92 ? -19.107 3.333 13.494 1.00 95.69 92 VAL A O 1
ATOM 683 N N . GLY A 1 93 ? -17.550 4.533 14.557 1.00 92.38 93 GLY A N 1
ATOM 684 C CA . GLY A 1 93 ? -18.480 5.342 15.342 1.00 92.38 93 GLY A CA 1
ATOM 685 C C . GLY A 1 93 ? -19.379 6.256 14.494 1.00 92.38 93 GLY A C 1
ATOM 686 O O . GLY A 1 93 ? -19.213 6.368 13.279 1.00 92.38 93 GLY A O 1
ATOM 687 N N . PRO A 1 94 ? -20.322 6.989 15.101 1.00 87.75 94 PRO A N 1
ATOM 688 C CA . PRO A 1 94 ? -21.258 7.839 14.358 1.00 87.75 94 PRO A CA 1
ATOM 689 C C . PRO A 1 94 ? -20.582 9.027 13.651 1.00 87.75 94 PRO A C 1
ATOM 691 O O . PRO A 1 94 ? -21.043 9.460 12.599 1.00 87.75 94 PRO A O 1
ATOM 694 N N . SER A 1 95 ? -19.462 9.525 14.184 1.00 90.62 95 SER A N 1
ATOM 695 C CA . SER A 1 95 ? -18.684 10.631 13.611 1.00 90.62 95 SER A CA 1
ATOM 696 C C . SER A 1 95 ? -17.219 10.241 13.434 1.00 90.62 95 SER A C 1
ATOM 698 O O . SER A 1 95 ? -16.695 9.426 14.186 1.00 90.62 95 SER A O 1
ATOM 700 N N . ALA A 1 96 ? -16.554 10.870 12.465 1.00 89.19 96 ALA A N 1
ATOM 701 C CA . ALA A 1 96 ? -15.123 10.715 12.230 1.00 89.19 96 ALA A CA 1
ATOM 702 C C . ALA A 1 96 ? -14.250 11.575 13.168 1.00 89.19 96 ALA A C 1
ATOM 704 O O . ALA A 1 96 ? -13.044 11.362 13.212 1.00 89.19 96 ALA A O 1
ATOM 705 N N . THR A 1 97 ? -14.833 12.518 13.924 1.00 93.06 97 THR A N 1
ATOM 706 C CA . THR A 1 97 ? -14.104 13.481 14.779 1.00 93.06 97 THR A CA 1
ATOM 707 C C . THR A 1 97 ? -13.069 12.811 15.681 1.00 93.06 97 THR A C 1
ATOM 709 O O . THR A 1 97 ? -11.895 13.150 15.602 1.00 93.06 97 THR A O 1
ATOM 712 N N . GLN A 1 98 ? -13.477 11.799 16.451 1.00 92.88 98 GLN A N 1
ATOM 713 C CA . GLN A 1 98 ? -12.572 11.099 17.369 1.00 92.88 98 GLN A CA 1
ATOM 714 C C . GLN A 1 98 ? -11.430 10.392 16.627 1.00 92.88 98 GLN A C 1
ATOM 716 O O . GLN A 1 98 ? -10.301 10.378 17.098 1.00 92.88 98 GLN A O 1
ATOM 721 N N . ALA A 1 99 ? -11.687 9.839 15.436 1.00 93.12 99 ALA A N 1
ATOM 722 C CA . ALA A 1 99 ? -10.639 9.205 14.639 1.00 93.12 99 ALA A CA 1
ATOM 723 C C . ALA A 1 99 ? -9.594 10.227 14.147 1.00 93.12 99 ALA A C 1
ATOM 725 O O . ALA A 1 99 ? -8.406 9.911 14.115 1.00 93.12 99 ALA A O 1
ATOM 726 N N . TYR A 1 100 ? -10.009 11.454 13.804 1.00 92.31 100 TYR A N 1
ATOM 727 C CA . TYR A 1 100 ? -9.070 12.536 13.485 1.00 92.31 100 TYR A CA 1
ATOM 728 C C . TYR A 1 100 ? -8.265 12.978 14.707 1.00 92.31 100 TYR A C 1
ATOM 730 O O . TYR A 1 100 ? -7.059 13.176 14.585 1.00 92.31 100 TYR A O 1
ATOM 738 N N . GLU A 1 101 ? -8.909 13.103 15.871 1.00 93.06 101 GLU A N 1
ATOM 739 C CA . GLU A 1 101 ? -8.244 13.448 17.135 1.00 93.06 101 GLU A CA 1
ATOM 740 C C . GLU A 1 101 ? -7.134 12.441 17.459 1.00 93.06 101 GLU A C 1
ATOM 742 O O . GLU A 1 101 ? -5.999 12.851 17.668 1.00 93.06 101 GLU A O 1
ATOM 747 N N . PHE A 1 102 ? -7.389 11.133 17.329 1.00 92.44 102 PHE A N 1
ATOM 748 C CA . PHE A 1 102 ? -6.358 10.103 17.523 1.00 92.44 102 PHE A CA 1
ATOM 749 C C . PHE A 1 102 ? -5.104 10.313 16.657 1.00 92.44 102 PHE A C 1
ATOM 751 O O . PHE A 1 102 ? -3.980 10.181 17.152 1.00 92.44 102 PHE A O 1
ATOM 758 N N . LEU A 1 103 ? -5.264 10.624 15.363 1.00 91.25 103 LEU A N 1
ATOM 759 C CA . LEU A 1 103 ? -4.110 10.863 14.489 1.00 91.25 103 LEU A CA 1
ATOM 760 C C . LEU A 1 103 ? -3.436 12.209 14.760 1.00 91.25 103 LEU A C 1
ATOM 762 O O . LEU A 1 103 ? -2.210 12.291 14.665 1.00 91.25 103 LEU A O 1
ATOM 766 N N . ASN A 1 104 ? -4.203 13.248 15.089 1.00 91.44 104 ASN A N 1
ATOM 767 C CA . ASN A 1 104 ? -3.651 14.552 15.442 1.00 91.44 104 ASN A CA 1
ATOM 768 C C . ASN A 1 104 ? -2.837 14.465 16.734 1.00 91.44 104 ASN A C 1
ATOM 770 O O . ASN A 1 104 ? -1.690 14.898 16.736 1.00 91.44 104 ASN A O 1
ATOM 774 N N . ASP A 1 105 ? -3.346 13.797 17.766 1.00 91.31 105 ASP A N 1
ATOM 775 C CA . ASP A 1 105 ? -2.631 13.573 19.023 1.00 91.31 105 ASP A CA 1
ATOM 776 C C . ASP A 1 105 ? -1.343 12.770 18.795 1.00 91.31 105 ASP A C 1
ATOM 778 O O . ASP A 1 105 ? -0.285 13.065 19.356 1.00 91.31 105 ASP A O 1
ATOM 782 N N . ALA A 1 106 ? -1.390 11.742 17.941 1.00 90.50 106 ALA A N 1
ATOM 783 C CA . ALA A 1 106 ? -0.197 10.990 17.557 1.00 90.50 106 ALA A CA 1
ATOM 784 C C . ALA A 1 106 ? 0.825 11.876 16.826 1.00 90.50 106 ALA A C 1
ATOM 786 O O . ALA A 1 106 ? 2.026 11.804 17.102 1.00 90.50 106 ALA A O 1
ATOM 787 N N . LYS A 1 107 ? 0.357 12.744 15.926 1.00 89.56 107 LYS A N 1
ATOM 788 C CA . LYS A 1 107 ? 1.195 13.706 15.206 1.00 89.56 107 LYS A CA 1
ATOM 789 C C . LYS A 1 107 ? 1.813 14.740 16.150 1.00 89.56 107 LYS A C 1
ATOM 791 O O . LYS A 1 107 ? 3.005 15.014 16.031 1.00 89.56 107 LYS A O 1
ATOM 796 N N . GLU A 1 108 ? 1.056 15.266 17.109 1.00 89.25 108 GLU A N 1
ATOM 797 C CA . GLU A 1 108 ? 1.537 16.202 18.135 1.00 89.25 108 GLU A CA 1
ATOM 798 C C . GLU A 1 108 ? 2.588 15.565 19.053 1.00 89.25 108 GLU A C 1
ATOM 800 O O . GLU A 1 108 ? 3.555 16.220 19.440 1.00 89.25 108 GLU A O 1
ATOM 805 N N . ARG A 1 109 ? 2.484 14.254 19.309 1.00 87.88 109 ARG A N 1
ATOM 806 C CA . ARG A 1 109 ? 3.531 13.459 19.980 1.00 87.88 109 ARG A CA 1
ATOM 807 C C . ARG A 1 109 ? 4.756 13.164 19.102 1.00 87.88 109 ARG A C 1
ATOM 809 O O . ARG A 1 109 ? 5.693 12.508 19.556 1.00 87.88 109 ARG A O 1
ATOM 816 N N . GLY A 1 110 ? 4.782 13.652 17.864 1.00 87.25 110 GLY A N 1
ATOM 817 C CA . GLY A 1 110 ? 5.912 13.516 16.949 1.00 87.25 110 GLY A CA 1
ATOM 818 C C . GLY A 1 110 ? 5.928 12.217 16.145 1.00 87.25 110 GLY A C 1
ATOM 819 O O . GLY A 1 110 ? 7.003 11.812 15.698 1.00 87.25 110 GLY A O 1
ATOM 820 N N . ALA A 1 111 ? 4.777 11.557 15.953 1.00 89.44 111 ALA A N 1
ATOM 821 C CA . ALA A 1 111 ? 4.678 10.419 15.043 1.00 89.44 111 ALA A CA 1
ATOM 822 C C . ALA A 1 111 ? 5.078 10.825 13.617 1.00 89.44 111 ALA A C 1
ATOM 824 O O . ALA A 1 111 ? 4.525 11.766 13.044 1.00 89.44 111 ALA A O 1
ATOM 825 N N . SER A 1 112 ? 6.008 10.078 13.019 1.00 88.31 112 SER A N 1
ATOM 826 C CA . SER A 1 112 ? 6.325 10.232 11.597 1.00 88.31 112 SER A CA 1
ATOM 827 C C . SER A 1 112 ? 5.138 9.856 10.699 1.00 88.31 112 SER A C 1
ATOM 829 O O . SER A 1 112 ? 4.257 9.095 11.108 1.00 88.31 112 SER A O 1
ATOM 831 N N . HIS A 1 113 ? 5.140 10.320 9.443 1.00 88.69 113 HIS A N 1
ATOM 832 C CA . HIS A 1 113 ? 4.132 9.922 8.451 1.00 88.69 113 HIS A CA 1
ATOM 833 C C . HIS A 1 113 ? 4.061 8.394 8.305 1.00 88.69 113 HIS A C 1
ATOM 835 O O . HIS A 1 113 ? 2.983 7.808 8.379 1.00 88.69 113 HIS A O 1
ATOM 841 N N . GLN A 1 114 ? 5.222 7.735 8.218 1.00 88.69 114 GLN A N 1
ATOM 842 C CA . GLN A 1 114 ? 5.314 6.276 8.178 1.00 88.69 114 GLN A CA 1
ATOM 843 C C . GLN A 1 114 ? 4.700 5.620 9.431 1.00 88.69 114 GLN A C 1
ATOM 845 O O . GLN A 1 114 ? 4.004 4.617 9.298 1.00 88.69 114 GLN A O 1
ATOM 850 N N . THR A 1 115 ? 4.887 6.187 10.629 1.00 90.19 115 THR A N 1
ATOM 851 C CA . THR A 1 115 ? 4.263 5.688 11.872 1.00 90.19 115 THR A CA 1
ATOM 852 C C . THR A 1 115 ? 2.742 5.829 11.840 1.00 90.19 115 THR A C 1
ATOM 854 O O . THR A 1 115 ? 2.037 4.886 12.187 1.00 90.19 115 THR A O 1
ATOM 857 N N . LEU A 1 116 ? 2.216 6.976 11.404 1.00 92.50 116 LEU A N 1
ATOM 858 C CA . LEU A 1 116 ? 0.769 7.200 11.284 1.00 92.50 116 LEU A CA 1
ATOM 859 C C . LEU A 1 116 ? 0.149 6.220 10.275 1.00 92.50 116 LEU A C 1
ATOM 861 O O . LEU A 1 116 ? -0.874 5.594 10.537 1.00 92.50 116 LEU A O 1
ATOM 865 N N . CYS A 1 117 ? 0.812 6.010 9.143 1.00 91.38 117 CYS A N 1
ATOM 866 C CA . CYS A 1 117 ? 0.393 5.048 8.136 1.00 91.38 117 CYS A CA 1
ATOM 867 C C . CYS A 1 117 ? 0.452 3.592 8.634 1.00 91.38 117 CYS A C 1
ATOM 869 O O . CYS A 1 117 ? -0.537 2.868 8.561 1.00 91.38 117 CYS A O 1
ATOM 871 N N . ILE A 1 118 ? 1.589 3.136 9.158 1.00 90.12 118 ILE A N 1
ATOM 872 C CA . ILE A 1 118 ? 1.780 1.718 9.492 1.00 90.12 118 ILE A CA 1
ATOM 873 C C . ILE A 1 118 ? 1.183 1.393 10.865 1.00 90.12 118 ILE A C 1
ATOM 875 O O . ILE A 1 118 ? 0.335 0.509 10.983 1.00 90.12 118 ILE A O 1
ATOM 879 N N . SER A 1 119 ? 1.599 2.110 11.905 1.00 90.94 119 SER A N 1
ATOM 880 C CA . SER A 1 119 ? 1.253 1.771 13.287 1.00 90.94 119 SER A CA 1
ATOM 881 C C . SER A 1 119 ? -0.180 2.141 13.660 1.00 90.94 119 SER A C 1
ATOM 883 O O . SER A 1 119 ? -0.716 1.527 14.573 1.00 90.94 119 SER A O 1
ATOM 885 N N . TYR A 1 120 ? -0.812 3.099 12.969 1.00 93.81 120 TYR A N 1
ATOM 886 C CA . TYR A 1 120 ? -2.225 3.440 13.189 1.00 93.81 120 TYR A CA 1
ATOM 887 C C . TYR A 1 120 ? -3.113 2.906 12.072 1.00 93.81 120 TYR A C 1
ATOM 889 O O . TYR A 1 120 ? -3.955 2.053 12.329 1.00 93.81 120 TYR A O 1
ATOM 897 N N . ILE A 1 121 ? -2.943 3.373 10.831 1.00 93.62 121 ILE A N 1
ATOM 898 C CA . ILE A 1 121 ? -3.876 3.037 9.743 1.00 93.62 121 ILE A CA 1
ATOM 899 C C . ILE A 1 121 ? -3.822 1.545 9.380 1.00 93.62 121 ILE A C 1
ATOM 901 O O . ILE A 1 121 ? -4.863 0.883 9.346 1.00 93.62 121 ILE A O 1
ATOM 905 N N . ALA A 1 122 ? -2.631 0.993 9.133 1.00 90.38 122 ALA A N 1
ATOM 906 C CA . ALA A 1 122 ? -2.492 -0.420 8.783 1.00 90.38 122 ALA A CA 1
ATOM 907 C C . ALA A 1 122 ? -2.777 -1.346 9.978 1.00 90.38 122 ALA A C 1
ATOM 909 O O . ALA A 1 122 ? -3.354 -2.415 9.803 1.00 90.38 122 ALA A O 1
ATOM 910 N N . ALA A 1 123 ? -2.451 -0.942 11.206 1.00 91.75 123 ALA A N 1
ATOM 911 C CA . ALA A 1 123 ? -2.881 -1.691 12.384 1.00 91.75 123 ALA A CA 1
ATOM 912 C C . ALA A 1 123 ? -4.419 -1.705 12.508 1.00 91.75 123 ALA A C 1
ATOM 914 O O . ALA A 1 123 ? -5.021 -2.763 12.698 1.00 91.75 123 ALA A O 1
ATOM 915 N N . ALA A 1 124 ? -5.068 -0.552 12.315 1.00 94.38 124 ALA A N 1
ATOM 916 C CA . ALA A 1 124 ? -6.510 -0.408 12.476 1.00 94.38 124 ALA A CA 1
ATOM 917 C C . ALA A 1 124 ? -7.296 -1.196 11.435 1.00 94.38 124 ALA A C 1
ATOM 919 O O . ALA A 1 124 ? -8.188 -1.953 11.802 1.00 94.38 124 ALA A O 1
ATOM 920 N N . ALA A 1 125 ? -6.961 -1.099 10.145 1.00 89.81 125 ALA A N 1
ATOM 921 C CA . ALA A 1 125 ? -7.687 -1.891 9.153 1.00 89.81 125 ALA A CA 1
ATOM 922 C C . ALA A 1 125 ? -7.443 -3.410 9.317 1.00 89.81 125 ALA A C 1
ATOM 924 O O . ALA A 1 125 ? -8.279 -4.207 8.900 1.00 89.81 125 ALA A O 1
ATOM 925 N N . GLY A 1 126 ? -6.353 -3.828 9.975 1.00 89.19 126 GLY A N 1
ATOM 926 C CA . GLY A 1 126 ? -6.078 -5.235 10.269 1.00 89.19 126 GLY A CA 1
ATOM 927 C C . GLY A 1 126 ? -6.977 -5.709 11.400 1.00 89.19 126 GLY A C 1
ATOM 928 O O . GLY A 1 126 ? -7.648 -6.731 11.286 1.00 89.19 126 GLY A O 1
ATOM 929 N N . GLN A 1 127 ? -7.071 -4.896 12.449 1.00 93.19 127 GLN A N 1
ATOM 930 C CA . GLN A 1 127 ? -7.966 -5.136 13.568 1.00 93.19 127 GLN A CA 1
ATOM 931 C C . GLN A 1 127 ? -9.448 -5.085 13.164 1.00 93.19 127 GLN A C 1
ATOM 933 O O . GLN A 1 127 ? -10.233 -5.918 13.614 1.00 93.19 127 GLN A O 1
ATOM 938 N N . LEU A 1 128 ? -9.834 -4.171 12.271 1.00 90.38 128 LEU A N 1
ATOM 939 C CA . LEU A 1 128 ? -11.172 -4.134 11.676 1.00 90.38 128 LEU A CA 1
ATOM 940 C C . LEU A 1 128 ? -11.449 -5.397 10.850 1.00 90.38 128 LEU A C 1
ATOM 942 O O . LEU A 1 128 ? -12.549 -5.938 10.932 1.00 90.38 128 LEU A O 1
ATOM 946 N N . GLY A 1 129 ? -10.456 -5.918 10.121 1.00 84.81 129 GLY A N 1
ATOM 947 C CA . GLY A 1 129 ? -10.539 -7.230 9.471 1.00 84.81 129 GLY A CA 1
ATOM 948 C C . GLY A 1 129 ? -10.850 -8.351 10.470 1.00 84.81 129 GLY A C 1
ATOM 949 O O . GLY A 1 129 ? -11.790 -9.116 10.268 1.00 84.81 129 GLY A O 1
ATOM 950 N N . VAL A 1 130 ? -10.160 -8.379 11.615 1.00 88.44 130 VAL A N 1
ATOM 951 C CA . VAL A 1 130 ? -10.443 -9.336 12.703 1.00 88.44 130 VAL A CA 1
ATOM 952 C C . VAL A 1 130 ? -11.847 -9.137 13.287 1.00 88.44 130 VAL A C 1
ATOM 954 O O . VAL A 1 130 ? -12.529 -10.112 13.608 1.00 88.44 130 VAL A O 1
ATOM 957 N N . TRP A 1 131 ? -12.306 -7.893 13.453 1.00 90.50 131 TRP A N 1
ATOM 958 C CA . TRP A 1 131 ? -13.668 -7.603 13.913 1.00 90.50 131 TRP A CA 1
ATOM 959 C C . TRP A 1 131 ? -14.716 -8.119 12.928 1.00 90.50 131 TRP A C 1
ATOM 961 O O . TRP A 1 131 ? -15.689 -8.736 13.354 1.00 90.50 131 TRP A O 1
ATOM 971 N N . TRP A 1 132 ? -14.492 -7.927 11.632 1.00 86.38 132 TRP A N 1
ATOM 972 C CA . TRP A 1 132 ? -15.344 -8.437 10.563 1.00 86.38 132 TRP A CA 1
ATOM 973 C C . TRP A 1 132 ? -15.404 -9.967 10.544 1.00 86.38 132 TRP A C 1
ATOM 975 O O . TRP A 1 132 ? -16.486 -10.551 10.580 1.00 86.38 132 TRP A O 1
ATOM 985 N N . GLU A 1 133 ? -14.250 -10.637 10.575 1.00 83.94 133 GLU A N 1
ATOM 986 C CA . GLU A 1 133 ? -14.177 -12.102 10.616 1.00 83.94 133 GLU A CA 1
ATOM 987 C C . GLU A 1 133 ? -14.921 -12.681 11.826 1.00 83.94 133 GLU A C 1
ATOM 989 O O . GLU A 1 133 ? -15.556 -13.734 11.726 1.00 83.94 133 GLU A O 1
ATOM 994 N N . ARG A 1 134 ? -14.900 -11.965 12.957 1.00 92.19 134 ARG A N 1
ATOM 995 C CA . ARG A 1 134 ? -15.571 -12.339 14.210 1.00 92.19 134 ARG A CA 1
ATOM 996 C C . ARG A 1 134 ? -17.015 -11.830 14.336 1.00 92.19 134 ARG A C 1
ATOM 998 O O . ARG A 1 134 ? -17.548 -11.886 15.440 1.00 92.19 134 ARG A O 1
ATOM 1005 N N . ASP A 1 135 ? -17.628 -11.328 13.260 1.00 92.00 135 ASP A N 1
ATOM 1006 C CA . ASP A 1 135 ? -18.998 -10.770 13.250 1.00 92.00 135 ASP A CA 1
ATOM 1007 C C . ASP A 1 135 ? -19.232 -9.644 14.274 1.00 92.00 135 ASP A C 1
ATOM 1009 O O . ASP A 1 135 ? -20.348 -9.434 14.744 1.00 92.00 135 ASP A O 1
ATOM 1013 N N . LYS A 1 136 ? -18.182 -8.907 14.652 1.00 92.25 136 LYS A N 1
ATOM 1014 C CA . LYS A 1 136 ? -18.292 -7.772 15.583 1.00 92.25 136 LYS A CA 1
ATOM 1015 C C . LYS A 1 136 ? -18.766 -6.487 14.911 1.00 92.25 136 LYS A C 1
ATOM 1017 O O . LYS A 1 136 ? -19.231 -5.590 15.605 1.00 92.25 136 LYS A O 1
ATOM 1022 N N . ILE A 1 137 ? -18.596 -6.390 13.597 1.00 89.75 137 ILE A N 1
ATOM 1023 C CA . ILE A 1 137 ? -19.002 -5.248 12.780 1.00 89.75 137 ILE A CA 1
ATOM 1024 C C . ILE A 1 137 ? -19.670 -5.741 11.501 1.00 89.75 137 ILE A C 1
ATOM 1026 O O . ILE A 1 137 ? -19.358 -6.825 11.002 1.00 89.75 137 ILE A O 1
ATOM 1030 N N . HIS A 1 138 ? -20.582 -4.938 10.967 1.00 85.88 138 HIS A N 1
ATOM 1031 C CA . HIS A 1 138 ? -21.303 -5.233 9.737 1.00 85.88 138 HIS A CA 1
ATOM 1032 C C . HIS A 1 138 ? -20.654 -4.568 8.522 1.00 85.88 138 HIS A C 1
ATOM 1034 O O . HIS A 1 138 ? -19.677 -3.824 8.613 1.00 85.88 138 HIS A O 1
ATOM 1040 N N . PHE A 1 139 ? -21.210 -4.847 7.341 1.00 81.69 139 PHE A N 1
ATOM 1041 C CA . PHE A 1 139 ? -20.644 -4.367 6.082 1.00 81.69 139 PHE A CA 1
ATOM 1042 C C . PHE A 1 139 ? -20.661 -2.836 6.016 1.00 81.69 139 PHE A C 1
ATOM 1044 O O . PHE A 1 139 ? -19.696 -2.226 5.564 1.00 81.69 139 PHE A O 1
ATOM 1051 N N . SER A 1 140 ? -21.734 -2.216 6.521 1.00 88.12 140 SER A N 1
ATOM 1052 C CA . SER A 1 140 ? -21.854 -0.762 6.649 1.00 88.12 140 SER A CA 1
ATOM 1053 C C . SER A 1 140 ? -20.711 -0.163 7.460 1.00 88.12 140 SER A C 1
ATOM 1055 O O . SER A 1 140 ? -20.132 0.838 7.051 1.00 88.12 140 SER A O 1
ATOM 1057 N N . ASP A 1 141 ? -20.351 -0.801 8.571 1.00 88.94 141 ASP A N 1
ATOM 1058 C CA . ASP A 1 141 ? -19.314 -0.317 9.480 1.00 88.94 141 ASP A CA 1
ATOM 1059 C C . ASP A 1 141 ? -17.937 -0.420 8.820 1.00 88.94 141 ASP A C 1
ATOM 1061 O O . ASP A 1 141 ? -17.150 0.524 8.873 1.00 88.94 141 ASP A O 1
ATOM 1065 N N . MET A 1 142 ? -17.675 -1.531 8.122 1.00 87.19 142 MET A N 1
ATOM 1066 C CA . MET A 1 142 ? -16.452 -1.713 7.338 1.00 87.19 142 MET A CA 1
ATOM 1067 C C . MET A 1 142 ? -16.336 -0.665 6.224 1.00 87.19 142 MET A C 1
ATOM 1069 O O . MET A 1 142 ? -15.277 -0.065 6.047 1.00 87.19 142 MET A O 1
ATOM 1073 N N . ALA A 1 143 ? -17.425 -0.400 5.496 1.00 83.94 143 ALA A N 1
ATOM 1074 C CA . ALA A 1 143 ? -17.450 0.610 4.440 1.00 83.94 143 ALA A CA 1
ATOM 1075 C C . ALA A 1 143 ? -17.211 2.027 4.995 1.00 83.94 143 ALA A C 1
ATOM 1077 O O . ALA A 1 143 ? -16.430 2.792 4.424 1.00 83.94 143 ALA A O 1
ATOM 1078 N N . ILE A 1 144 ? -17.832 2.362 6.133 1.00 89.31 144 ILE A N 1
ATOM 1079 C CA . ILE A 1 144 ? -17.627 3.635 6.838 1.00 89.31 144 ILE A CA 1
ATOM 1080 C C . ILE A 1 144 ? -16.165 3.776 7.275 1.00 89.31 144 ILE A C 1
ATOM 1082 O O . ILE A 1 144 ? -15.537 4.802 6.999 1.00 89.31 144 ILE A O 1
ATOM 1086 N N . ALA A 1 145 ? -15.608 2.748 7.917 1.00 92.56 145 ALA A N 1
ATOM 1087 C CA . ALA A 1 145 ? -14.232 2.768 8.391 1.00 92.56 145 ALA A CA 1
ATOM 1088 C C . ALA A 1 145 ? -13.230 2.885 7.234 1.00 92.56 145 ALA A C 1
ATOM 1090 O O . ALA A 1 145 ? -12.319 3.709 7.302 1.00 92.56 145 ALA A O 1
ATOM 1091 N N . ALA A 1 146 ? -13.425 2.138 6.143 1.00 89.06 146 ALA A N 1
ATOM 1092 C CA . ALA A 1 146 ? -12.582 2.228 4.953 1.00 89.06 146 ALA A CA 1
ATOM 1093 C C . ALA A 1 146 ? -12.619 3.633 4.329 1.00 89.06 146 ALA A C 1
ATOM 1095 O O . ALA A 1 146 ? -11.569 4.204 4.031 1.00 89.06 146 ALA A O 1
ATOM 1096 N N . GLY A 1 147 ? -13.810 4.229 4.192 1.00 89.69 147 GLY A N 1
ATOM 1097 C CA . GLY A 1 147 ? -13.964 5.596 3.690 1.00 89.69 147 GLY A CA 1
ATOM 1098 C C . GLY A 1 147 ? -13.253 6.632 4.566 1.00 89.69 147 GLY A C 1
ATOM 1099 O O . GLY A 1 147 ? -12.569 7.518 4.052 1.00 89.69 147 GLY A O 1
ATOM 1100 N N . ARG A 1 148 ? -13.347 6.488 5.892 1.00 94.88 148 ARG A N 1
ATOM 1101 C CA . ARG A 1 148 ? -12.647 7.357 6.850 1.00 94.88 148 ARG A CA 1
ATOM 1102 C C . ARG A 1 148 ? -11.138 7.175 6.802 1.00 94.88 148 ARG A C 1
ATOM 1104 O O . ARG A 1 148 ? -10.429 8.170 6.770 1.00 94.88 148 ARG A O 1
ATOM 1111 N N . ILE A 1 149 ? -10.643 5.943 6.715 1.00 94.62 149 ILE A N 1
ATOM 1112 C CA . ILE A 1 149 ? -9.211 5.666 6.540 1.00 94.62 149 ILE A CA 1
ATOM 1113 C C . ILE A 1 149 ? -8.673 6.340 5.274 1.00 94.62 149 ILE A C 1
ATOM 1115 O O . ILE A 1 149 ? -7.625 6.980 5.319 1.00 94.62 149 ILE A O 1
ATOM 1119 N N . LEU A 1 150 ? -9.388 6.242 4.151 1.00 91.44 150 LEU A N 1
ATOM 1120 C CA . LEU A 1 150 ? -8.972 6.891 2.906 1.00 91.44 150 LEU A CA 1
ATOM 1121 C C . LEU A 1 150 ? -8.971 8.422 3.021 1.00 91.44 150 LEU A C 1
ATOM 1123 O O . LEU A 1 150 ? -8.101 9.075 2.440 1.00 91.44 150 LEU A O 1
ATOM 1127 N N . HIS A 1 151 ? -9.900 8.998 3.790 1.00 94.00 151 HIS A N 1
ATOM 1128 C CA . HIS A 1 151 ? -9.895 10.430 4.091 1.00 94.00 151 HIS A CA 1
ATOM 1129 C C . HIS A 1 151 ? -8.702 10.823 4.971 1.00 94.00 151 HIS A C 1
ATOM 1131 O O . HIS A 1 151 ? -7.970 11.742 4.620 1.00 94.00 151 HIS A O 1
ATOM 1137 N N . LEU A 1 152 ? -8.435 10.068 6.041 1.00 93.88 152 LEU A N 1
ATOM 1138 C CA . LEU A 1 152 ? -7.279 10.278 6.916 1.00 93.88 152 LEU A CA 1
ATOM 1139 C C . LEU A 1 152 ? -5.963 10.209 6.126 1.00 93.88 152 LEU A C 1
ATOM 1141 O O . LEU A 1 152 ? -5.121 11.089 6.261 1.00 93.88 152 LEU A O 1
ATOM 1145 N N . LEU A 1 153 ? -5.796 9.217 5.244 1.00 91.62 153 LEU A N 1
ATOM 1146 C CA . LEU A 1 153 ? -4.620 9.119 4.368 1.00 91.62 153 LEU A CA 1
ATOM 1147 C C . LEU A 1 153 ? -4.476 10.344 3.456 1.00 91.62 153 LEU A C 1
ATOM 1149 O O . LEU A 1 153 ? -3.373 10.856 3.271 1.00 91.62 153 LEU A O 1
ATOM 1153 N N . ARG A 1 154 ? -5.587 10.846 2.903 1.00 92.12 154 ARG A N 1
ATOM 1154 C CA . ARG A 1 154 ? -5.581 12.074 2.101 1.00 92.12 154 ARG A CA 1
ATOM 1155 C C . ARG A 1 154 ? -5.129 13.279 2.923 1.00 92.12 154 ARG A C 1
ATOM 1157 O O . ARG A 1 154 ? -4.300 14.037 2.426 1.00 92.12 154 ARG A O 1
ATOM 1164 N N . ASP A 1 155 ? -5.625 13.443 4.141 1.00 91.62 155 ASP A N 1
ATOM 1165 C CA . ASP A 1 155 ? -5.247 14.562 5.010 1.00 91.62 155 ASP A CA 1
ATOM 1166 C C . ASP A 1 155 ? -3.777 14.487 5.420 1.00 91.62 155 ASP A C 1
ATOM 1168 O O . ASP A 1 155 ? -3.055 15.484 5.340 1.00 91.62 155 ASP A O 1
ATOM 1172 N N . LEU A 1 156 ? -3.301 13.286 5.768 1.00 90.25 156 LEU A N 1
ATOM 1173 C CA . LEU A 1 156 ? -1.890 13.040 6.049 1.00 90.25 156 LEU A CA 1
ATOM 1174 C C . LEU A 1 156 ? -1.012 13.435 4.862 1.00 90.25 156 LEU A C 1
ATOM 1176 O O . LEU A 1 156 ? -0.004 14.109 5.063 1.00 90.25 156 LEU A O 1
ATOM 1180 N N . ARG A 1 157 ? -1.409 13.074 3.635 1.00 88.38 157 ARG A N 1
ATOM 1181 C CA . ARG A 1 157 ? -0.690 13.457 2.416 1.00 88.38 157 ARG A CA 1
ATOM 1182 C C . ARG A 1 157 ? -0.682 14.965 2.193 1.00 88.38 157 ARG A C 1
ATOM 1184 O O . ARG A 1 157 ? 0.367 15.517 1.884 1.00 88.38 157 ARG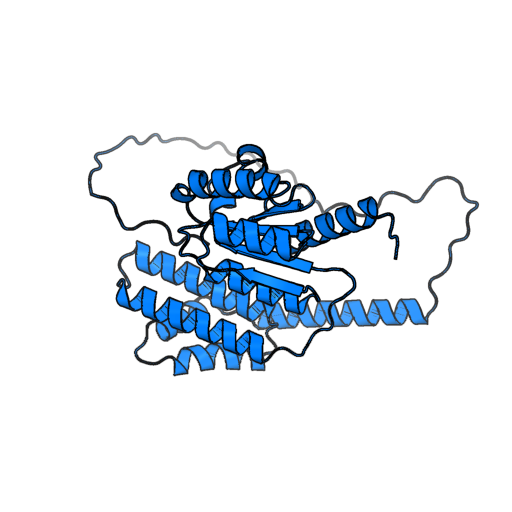 A O 1
ATOM 1191 N N . MET A 1 158 ? -1.825 15.637 2.337 1.00 88.94 158 MET A N 1
ATOM 1192 C CA . MET A 1 158 ? -1.918 17.089 2.128 1.00 88.94 158 MET A CA 1
ATOM 1193 C C . MET A 1 158 ? -1.109 17.888 3.156 1.00 88.94 158 MET A C 1
ATOM 1195 O O . MET A 1 158 ? -0.704 19.012 2.874 1.00 88.94 158 MET A O 1
ATOM 1199 N N . ALA A 1 159 ? -0.870 17.314 4.335 1.00 85.88 159 ALA A N 1
ATOM 1200 C CA . ALA A 1 159 ? -0.052 17.919 5.375 1.00 85.88 159 ALA A CA 1
ATOM 1201 C C . ALA A 1 159 ? 1.462 17.711 5.180 1.00 85.88 159 ALA A C 1
ATOM 1203 O O . ALA A 1 159 ? 2.240 18.271 5.957 1.00 85.88 159 ALA A O 1
ATOM 1204 N N . MET A 1 160 ? 1.892 16.906 4.201 1.00 80.44 160 MET A N 1
ATOM 1205 C CA . MET A 1 160 ? 3.314 16.688 3.937 1.00 80.44 160 MET A CA 1
ATOM 1206 C C . MET A 1 160 ? 3.927 17.874 3.183 1.00 80.44 160 MET A C 1
ATOM 1208 O O . MET A 1 160 ? 3.298 18.424 2.274 1.00 80.44 160 MET A O 1
ATOM 1212 N N . PRO A 1 161 ? 5.166 18.273 3.521 1.00 77.81 161 PRO A N 1
ATOM 1213 C CA . PRO A 1 161 ? 5.896 19.238 2.715 1.00 77.81 161 PRO A CA 1
ATOM 1214 C C . PRO A 1 161 ? 6.152 18.661 1.320 1.00 77.81 161 PRO A C 1
ATOM 1216 O O . PRO A 1 161 ? 6.279 17.450 1.142 1.00 77.81 161 PRO A O 1
ATOM 1219 N N . ASN A 1 162 ? 6.264 19.536 0.321 1.00 75.19 162 ASN A N 1
ATOM 1220 C CA . ASN A 1 162 ? 6.631 19.101 -1.019 1.00 75.19 162 ASN A CA 1
ATOM 1221 C C . ASN A 1 162 ? 8.092 18.623 -1.009 1.00 75.19 162 ASN A C 1
ATOM 1223 O O . ASN A 1 162 ? 9.013 19.437 -0.910 1.00 75.19 162 ASN A O 1
ATOM 1227 N N . VAL A 1 163 ? 8.302 17.308 -1.063 1.00 75.38 163 VAL A N 1
ATOM 1228 C CA . VAL A 1 163 ? 9.637 16.712 -1.144 1.00 75.38 163 VAL A CA 1
ATOM 1229 C C . VAL A 1 163 ? 10.073 16.738 -2.611 1.00 75.38 163 VAL A C 1
ATOM 1231 O O . VAL A 1 163 ? 9.385 16.156 -3.452 1.00 75.38 163 VAL A O 1
ATOM 1234 N N . PRO A 1 164 ? 11.190 17.404 -2.961 1.00 72.50 164 PRO A N 1
ATOM 1235 C CA . PRO A 1 164 ? 11.662 17.414 -4.337 1.00 72.50 164 PRO A CA 1
ATOM 1236 C C . PRO A 1 164 ? 11.999 15.991 -4.790 1.00 72.50 164 PRO A C 1
ATOM 1238 O O . PRO A 1 164 ? 12.652 15.232 -4.066 1.00 72.50 164 PRO A O 1
ATOM 1241 N N . VAL A 1 165 ? 11.568 15.647 -6.004 1.00 73.94 165 VAL A N 1
ATOM 1242 C CA . VAL A 1 165 ? 11.898 14.365 -6.638 1.00 73.94 165 VAL A CA 1
ATOM 1243 C C . VAL A 1 165 ? 13.415 14.276 -6.800 1.00 73.94 165 VAL A C 1
ATOM 1245 O O . VAL A 1 165 ? 14.052 15.204 -7.303 1.00 73.94 165 VAL A O 1
ATOM 1248 N N . LYS A 1 166 ? 14.011 13.169 -6.346 1.00 67.31 166 LYS A N 1
ATOM 1249 C CA . LYS A 1 166 ? 15.462 12.955 -6.426 1.00 67.31 166 LYS A CA 1
ATOM 1250 C C . LYS A 1 166 ? 15.804 12.146 -7.677 1.00 67.31 166 LYS A C 1
ATOM 1252 O O . LYS A 1 166 ? 15.581 10.941 -7.700 1.00 67.31 166 LYS A O 1
ATOM 1257 N N . GLY A 1 167 ? 16.397 12.777 -8.689 1.00 70.00 167 GLY A N 1
ATOM 1258 C CA . GLY A 1 167 ? 16.804 12.084 -9.921 1.00 70.00 167 GLY A CA 1
ATOM 1259 C C . GLY A 1 167 ? 15.615 11.486 -10.687 1.00 70.00 167 GLY A C 1
ATOM 1260 O O . GLY A 1 167 ? 14.529 12.056 -10.671 1.00 70.00 167 GLY A O 1
ATOM 1261 N N . ARG A 1 168 ? 15.809 10.328 -11.335 1.00 76.56 168 ARG A N 1
ATOM 1262 C CA . ARG A 1 168 ? 14.777 9.615 -12.123 1.00 76.56 168 ARG A CA 1
ATOM 1263 C C . ARG A 1 168 ? 13.967 8.614 -11.282 1.00 76.56 168 ARG A C 1
ATOM 1265 O O . ARG A 1 168 ? 13.641 7.525 -11.748 1.00 76.56 168 ARG A O 1
ATOM 1272 N N . ARG A 1 169 ? 13.701 8.935 -10.011 1.00 89.00 169 ARG A N 1
ATOM 1273 C CA . ARG A 1 169 ? 12.925 8.083 -9.089 1.00 89.00 169 ARG A CA 1
ATOM 1274 C C . ARG A 1 169 ? 11.438 8.151 -9.414 1.00 89.00 169 ARG A C 1
ATOM 1276 O O . ARG A 1 169 ? 10.666 8.785 -8.697 1.00 89.00 169 ARG A O 1
ATOM 1283 N N . GLU A 1 170 ? 11.054 7.509 -10.506 1.00 92.31 170 GLU A N 1
ATOM 1284 C CA . GLU A 1 170 ? 9.689 7.481 -11.021 1.00 92.31 170 GLU A CA 1
ATOM 1285 C C . GLU A 1 170 ? 9.165 6.045 -11.033 1.00 92.31 170 GLU A C 1
ATOM 1287 O O . GLU A 1 170 ? 9.845 5.124 -11.488 1.00 92.31 170 GLU A O 1
ATOM 1292 N N . ALA A 1 171 ? 7.952 5.841 -10.524 1.00 96.38 171 ALA A N 1
ATOM 1293 C CA . ALA A 1 171 ? 7.280 4.551 -10.588 1.00 96.38 171 ALA A CA 1
ATOM 1294 C C . ALA A 1 171 ? 5.767 4.720 -10.732 1.00 96.38 171 ALA A C 1
ATOM 1296 O O . ALA A 1 171 ? 5.183 5.667 -10.202 1.00 96.38 171 ALA A O 1
ATOM 1297 N N . LEU A 1 172 ? 5.123 3.766 -11.400 1.00 97.75 172 LEU A N 1
ATOM 1298 C CA . LEU A 1 172 ? 3.667 3.656 -11.432 1.00 97.75 172 LEU A CA 1
ATOM 1299 C C . LEU A 1 172 ? 3.216 2.570 -10.468 1.00 97.75 172 LEU A C 1
ATOM 1301 O O . LEU A 1 172 ? 3.659 1.430 -10.563 1.00 97.75 172 LEU A O 1
ATOM 1305 N N . PHE A 1 173 ? 2.321 2.900 -9.547 1.00 98.38 173 PHE A N 1
ATOM 1306 C CA . PHE A 1 173 ? 1.699 1.948 -8.635 1.00 98.38 173 PHE A CA 1
ATOM 1307 C C . PHE A 1 173 ? 0.248 1.732 -9.032 1.00 98.38 173 PHE A C 1
ATOM 1309 O O . PHE A 1 173 ? -0.490 2.693 -9.237 1.00 98.38 173 PHE A O 1
ATOM 1316 N N . ALA A 1 174 ? -0.184 0.477 -9.093 1.00 98.06 174 ALA A N 1
ATOM 1317 C CA . ALA A 1 174 ? -1.551 0.141 -9.440 1.00 98.06 174 ALA A CA 1
ATOM 1318 C C . ALA A 1 174 ? -2.112 -1.021 -8.628 1.00 98.06 174 ALA A C 1
ATOM 1320 O O . ALA A 1 174 ? -1.400 -1.943 -8.230 1.00 98.06 174 ALA A O 1
ATOM 1321 N N . THR A 1 175 ? -3.423 -1.005 -8.416 1.00 96.25 175 THR A N 1
ATOM 1322 C CA . THR A 1 175 ? -4.160 -2.227 -8.081 1.00 96.25 175 THR A CA 1
ATOM 1323 C C . THR A 1 175 ? -4.347 -3.068 -9.333 1.00 96.25 175 THR A C 1
ATOM 1325 O O . THR A 1 175 ? -4.664 -2.517 -10.389 1.00 96.25 175 THR A O 1
ATOM 1328 N N . VAL A 1 176 ? -4.231 -4.391 -9.218 1.00 95.06 176 VAL A N 1
ATOM 1329 C CA . VAL A 1 176 ? -4.633 -5.273 -10.324 1.00 95.06 176 VAL A CA 1
ATOM 1330 C C . VAL A 1 176 ? -6.130 -5.100 -10.633 1.00 95.06 176 VAL A C 1
ATOM 1332 O O . VAL A 1 176 ? -6.909 -4.799 -9.724 1.00 95.06 176 VAL A O 1
ATOM 1335 N N . PRO A 1 177 ? -6.578 -5.279 -11.886 1.00 92.88 177 PRO A N 1
ATOM 1336 C CA . PRO A 1 177 ? -7.987 -5.114 -12.233 1.00 92.88 177 PRO A CA 1
ATOM 1337 C C . PRO A 1 177 ? -8.907 -5.997 -11.382 1.00 92.88 177 PRO A C 1
ATOM 1339 O O . PRO A 1 177 ? -8.639 -7.178 -11.155 1.00 92.88 177 PRO A O 1
ATOM 1342 N N . GLY A 1 178 ? -9.996 -5.403 -10.886 1.00 86.38 178 GLY A N 1
ATOM 1343 C CA . GLY A 1 178 ? -10.954 -6.053 -9.985 1.00 86.38 178 GLY A CA 1
ATO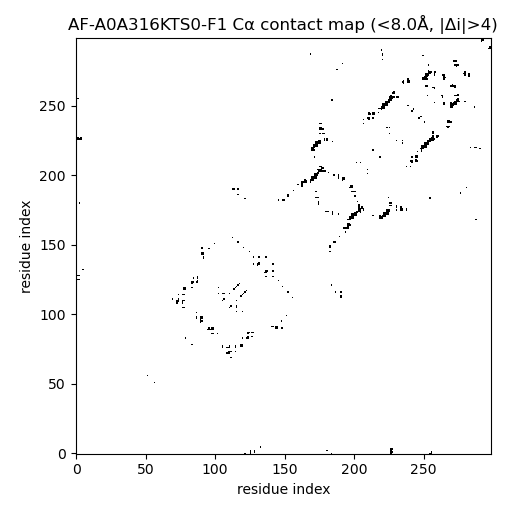M 1344 C C . GLY A 1 178 ? -10.566 -6.050 -8.499 1.00 86.38 178 GLY A C 1
ATOM 1345 O O . GLY A 1 178 ? -11.410 -6.369 -7.662 1.00 86.38 178 GLY A O 1
ATOM 1346 N N . GLU A 1 179 ? -9.345 -5.651 -8.139 1.00 88.00 179 GLU A N 1
ATOM 1347 C CA . GLU A 1 179 ? -8.930 -5.499 -6.741 1.00 88.00 179 GLU A CA 1
ATOM 1348 C C . GLU A 1 179 ? -9.616 -4.295 -6.078 1.00 88.00 179 GLU A C 1
ATOM 1350 O O . GLU A 1 179 ? -9.645 -3.190 -6.618 1.00 88.00 179 GLU A O 1
ATOM 1355 N N . GLN A 1 180 ? -10.161 -4.522 -4.883 1.00 83.44 180 GLN A N 1
ATOM 1356 C CA . GLN A 1 180 ? -10.862 -3.519 -4.074 1.00 83.44 180 GLN A CA 1
ATOM 1357 C C . GLN A 1 180 ? -10.011 -3.037 -2.885 1.00 83.44 180 GLN A C 1
ATOM 1359 O O . GLN A 1 180 ? -10.304 -2.007 -2.275 1.00 83.44 180 GLN A O 1
ATOM 1364 N N . HIS A 1 181 ? -8.929 -3.747 -2.555 1.00 87.25 181 HIS A N 1
ATOM 1365 C CA . HIS A 1 181 ? -8.012 -3.393 -1.476 1.00 87.25 181 HIS A CA 1
ATOM 1366 C C . HIS A 1 181 ? -7.051 -2.277 -1.898 1.00 87.25 181 HIS A C 1
ATOM 1368 O O . HIS A 1 181 ? -5.908 -2.512 -2.290 1.00 87.25 181 HIS A O 1
ATOM 1374 N N . VAL A 1 182 ? -7.512 -1.033 -1.776 1.00 90.94 182 VAL A N 1
ATOM 1375 C CA . VAL A 1 182 ? -6.762 0.160 -2.209 1.00 90.94 182 VAL A CA 1
A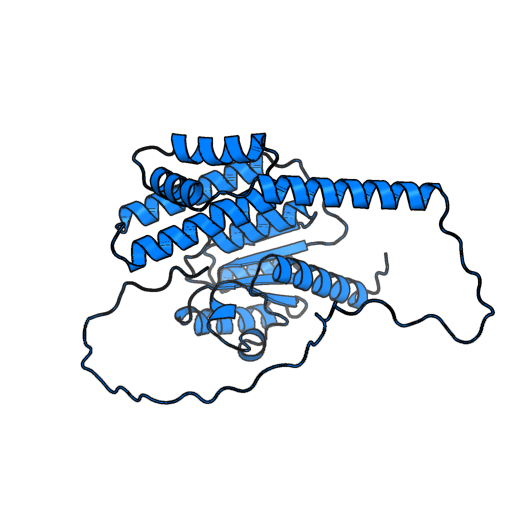TOM 1376 C C . VAL A 1 182 ? -5.947 0.836 -1.098 1.00 90.94 182 VAL A C 1
ATOM 1378 O O . VAL A 1 182 ? -5.031 1.606 -1.389 1.00 90.94 182 VAL A O 1
ATOM 1381 N N . ILE A 1 183 ? -6.247 0.560 0.178 1.00 91.19 183 ILE A N 1
ATOM 1382 C CA . ILE A 1 183 ? -5.630 1.248 1.330 1.00 91.19 183 ILE A CA 1
ATOM 1383 C C . ILE A 1 183 ? -4.110 1.040 1.342 1.00 91.19 183 ILE A C 1
ATOM 1385 O O . ILE A 1 183 ? -3.357 2.006 1.442 1.00 91.19 183 ILE A O 1
ATOM 1389 N N . GLY A 1 184 ? -3.654 -0.208 1.185 1.00 90.94 184 GLY A N 1
ATOM 1390 C CA . GLY A 1 184 ? -2.231 -0.551 1.259 1.00 90.94 184 GLY A CA 1
ATOM 1391 C C . GLY A 1 184 ? -1.387 0.118 0.173 1.00 90.94 184 GLY A C 1
ATOM 1392 O O . GLY A 1 184 ? -0.351 0.699 0.479 1.00 90.94 184 GLY A O 1
ATOM 1393 N N . VAL A 1 185 ? -1.844 0.094 -1.084 1.00 93.81 185 VAL A N 1
ATOM 1394 C CA . VAL A 1 185 ? -1.113 0.721 -2.200 1.00 93.81 185 VAL A CA 1
ATOM 1395 C C . VAL A 1 185 ? -1.140 2.250 -2.124 1.00 93.81 185 VAL A C 1
ATOM 1397 O O . VAL A 1 185 ? -0.137 2.891 -2.429 1.00 93.81 185 VAL A O 1
ATOM 1400 N N . THR A 1 186 ? -2.242 2.837 -1.641 1.00 94.31 186 THR A N 1
ATOM 1401 C CA . THR A 1 186 ? -2.336 4.286 -1.395 1.00 94.31 186 THR A CA 1
ATOM 1402 C C . THR A 1 186 ? -1.325 4.714 -0.336 1.00 94.31 186 THR A C 1
ATOM 1404 O O . THR A 1 186 ? -0.571 5.662 -0.535 1.00 94.31 186 THR A O 1
ATOM 1407 N N . MET A 1 187 ? -1.255 3.959 0.760 1.00 93.50 187 MET A N 1
ATOM 1408 C CA . MET A 1 187 ? -0.290 4.176 1.831 1.00 93.50 187 MET A CA 1
ATOM 1409 C C . MET A 1 187 ? 1.158 4.015 1.347 1.00 93.50 187 MET A C 1
ATOM 1411 O O . MET A 1 187 ? 2.007 4.841 1.668 1.00 93.50 187 MET A O 1
ATOM 1415 N N . ALA A 1 188 ? 1.447 2.978 0.555 1.00 94.06 188 ALA A N 1
ATOM 1416 C CA . ALA A 1 188 ? 2.785 2.751 0.018 1.00 94.06 188 ALA A CA 1
ATOM 1417 C C . ALA A 1 188 ? 3.240 3.893 -0.903 1.00 94.06 188 ALA A C 1
ATOM 1419 O O . ALA A 1 188 ? 4.381 4.341 -0.799 1.00 94.06 188 ALA A O 1
ATOM 1420 N N . ALA A 1 189 ? 2.343 4.392 -1.761 1.00 94.62 189 ALA A N 1
ATOM 1421 C CA . ALA A 1 189 ? 2.620 5.539 -2.618 1.00 94.62 189 ALA A CA 1
ATOM 1422 C C . ALA A 1 189 ? 2.958 6.793 -1.797 1.00 94.62 189 ALA A C 1
ATOM 1424 O O . ALA A 1 189 ? 3.923 7.487 -2.111 1.00 94.62 189 ALA A O 1
ATOM 1425 N N . ASP A 1 190 ? 2.207 7.062 -0.727 1.00 92.62 190 ASP A N 1
ATOM 1426 C CA . ASP A 1 190 ? 2.417 8.246 0.112 1.00 92.62 190 ASP A CA 1
ATOM 1427 C C . ASP A 1 190 ? 3.726 8.155 0.919 1.00 92.62 190 ASP A C 1
ATOM 1429 O O . ASP A 1 190 ? 4.516 9.100 0.910 1.00 92.62 190 ASP A O 1
ATOM 1433 N N . ILE A 1 191 ? 4.045 6.984 1.485 1.00 91.94 191 ILE A N 1
ATOM 1434 C CA . ILE A 1 191 ? 5.326 6.739 2.175 1.00 91.94 191 ILE A CA 1
ATOM 1435 C C . ILE A 1 191 ? 6.525 6.892 1.228 1.00 91.94 191 ILE A C 1
ATOM 1437 O O . ILE A 1 191 ? 7.578 7.385 1.631 1.00 91.94 191 ILE A O 1
ATOM 1441 N N . LEU A 1 192 ? 6.412 6.454 -0.026 1.00 92.50 192 LEU A N 1
ATOM 1442 C CA . LEU A 1 192 ? 7.513 6.566 -0.985 1.00 92.50 192 LEU A CA 1
ATOM 1443 C C . LEU A 1 192 ? 7.685 7.985 -1.525 1.00 92.50 192 LEU A C 1
ATOM 1445 O O . LEU A 1 192 ? 8.823 8.418 -1.720 1.00 92.50 192 LEU A O 1
ATOM 1449 N N . ARG A 1 193 ? 6.592 8.738 -1.689 1.00 91.81 193 ARG A N 1
ATOM 1450 C CA . ARG A 1 193 ? 6.656 10.174 -2.000 1.00 91.81 193 ARG A CA 1
ATOM 1451 C C . ARG A 1 193 ? 7.417 10.948 -0.926 1.00 91.81 193 ARG A C 1
ATOM 1453 O O . ARG A 1 193 ? 8.286 11.745 -1.267 1.00 91.81 193 ARG A O 1
ATOM 1460 N N . ASP A 1 194 ? 7.196 10.629 0.349 1.00 88.38 194 ASP A N 1
ATOM 1461 C CA . ASP A 1 194 ? 7.973 11.186 1.470 1.00 88.38 194 ASP A CA 1
ATOM 1462 C C . ASP A 1 194 ? 9.480 10.849 1.374 1.00 88.38 194 ASP A C 1
ATOM 1464 O O . ASP A 1 194 ? 10.345 11.603 1.817 1.00 88.38 194 ASP A O 1
ATOM 1468 N N . LYS A 1 195 ? 9.834 9.749 0.694 1.00 88.38 195 LYS A N 1
ATOM 1469 C CA . LYS A 1 195 ? 11.225 9.345 0.412 1.00 88.38 195 LYS A CA 1
ATOM 1470 C C . LYS A 1 195 ? 11.789 9.918 -0.899 1.00 88.38 195 LYS A C 1
ATOM 1472 O O . LYS A 1 195 ? 12.894 9.550 -1.304 1.00 88.38 195 LYS A O 1
ATOM 1477 N N . GLY A 1 196 ? 11.082 10.850 -1.541 1.00 90.69 196 GLY A N 1
ATOM 1478 C CA . GLY A 1 196 ? 11.533 11.559 -2.744 1.00 90.69 196 GLY A CA 1
ATOM 1479 C C . GLY A 1 196 ? 11.264 10.826 -4.059 1.00 90.69 196 GLY A C 1
ATOM 1480 O O . GLY A 1 196 ? 11.922 11.124 -5.058 1.00 90.69 196 GLY A O 1
ATOM 1481 N N . TRP A 1 197 ? 10.333 9.868 -4.055 1.00 93.31 197 TRP A N 1
ATOM 1482 C CA . TRP A 1 197 ? 9.842 9.212 -5.264 1.00 93.31 197 TRP A CA 1
ATOM 1483 C C . TRP A 1 197 ? 8.671 9.967 -5.888 1.00 93.31 197 TRP A C 1
ATOM 1485 O O . TRP A 1 197 ? 7.745 10.397 -5.202 1.00 93.31 197 TRP A O 1
ATOM 1495 N N . HIS A 1 198 ? 8.657 10.046 -7.213 1.00 93.31 198 HIS A N 1
ATOM 1496 C CA . HIS A 1 198 ? 7.456 10.363 -7.962 1.00 93.31 198 HIS A CA 1
ATOM 1497 C C . HIS A 1 198 ? 6.672 9.072 -8.215 1.00 93.31 198 HIS A C 1
ATOM 1499 O O . HIS A 1 198 ? 7.055 8.248 -9.043 1.00 93.31 198 HIS A O 1
ATOM 1505 N N . ILE A 1 199 ? 5.581 8.888 -7.472 1.00 95.56 199 ILE A N 1
ATOM 1506 C CA . ILE A 1 199 ? 4.676 7.752 -7.659 1.00 95.56 199 ILE A CA 1
ATOM 1507 C C . ILE A 1 199 ? 3.432 8.222 -8.408 1.00 95.56 199 ILE A C 1
ATOM 1509 O O . ILE A 1 199 ? 2.681 9.040 -7.866 1.00 95.56 199 ILE A O 1
ATOM 1513 N N . ASP A 1 200 ? 3.184 7.685 -9.601 1.00 96.38 200 ASP A N 1
ATOM 1514 C CA . ASP A 1 200 ? 1.874 7.773 -10.248 1.00 96.38 200 ASP A CA 1
ATOM 1515 C C . ASP A 1 200 ? 0.978 6.641 -9.730 1.00 96.38 200 ASP A C 1
ATOM 1517 O O . ASP A 1 200 ? 1.331 5.471 -9.832 1.00 96.38 200 ASP A O 1
ATOM 1521 N N . LEU A 1 201 ? -0.161 6.974 -9.118 1.00 97.06 201 LEU A N 1
ATOM 1522 C CA . LEU A 1 201 ? -1.036 5.996 -8.465 1.00 97.06 201 LEU A CA 1
ATOM 1523 C C . LEU A 1 201 ? -2.310 5.786 -9.290 1.00 97.06 201 LEU A C 1
ATOM 1525 O O . LEU A 1 201 ? -3.156 6.676 -9.371 1.00 97.06 201 LEU A O 1
ATOM 1529 N N . GLN A 1 202 ? -2.482 4.577 -9.823 1.00 97.69 202 GLN A N 1
ATOM 1530 C CA . GLN A 1 202 ? -3.608 4.183 -10.666 1.00 97.69 202 GLN A CA 1
ATOM 1531 C C . GL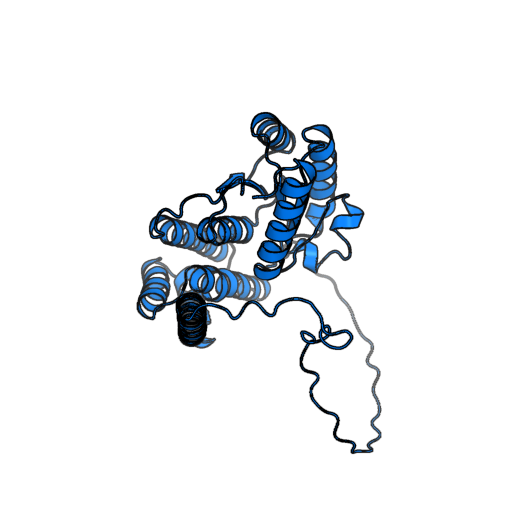N A 1 202 ? -4.484 3.131 -9.972 1.00 97.69 202 GLN A C 1
ATOM 1533 O O . GLN A 1 202 ? -4.102 1.976 -9.803 1.00 97.69 202 GLN A O 1
ATOM 1538 N N . LEU A 1 203 ? -5.697 3.517 -9.578 1.00 94.75 203 LEU A N 1
ATOM 1539 C CA . LEU A 1 203 ? -6.639 2.642 -8.871 1.00 94.75 203 LEU A CA 1
ATOM 1540 C C . LEU A 1 203 ? -7.832 2.292 -9.763 1.00 94.75 203 LEU A C 1
ATOM 1542 O O . LEU A 1 203 ? -8.303 3.141 -10.519 1.00 94.75 203 LEU A O 1
ATOM 1546 N N . GLY A 1 204 ? -8.338 1.060 -9.652 1.00 92.00 204 GLY A N 1
ATOM 1547 C CA . GLY A 1 204 ? -9.582 0.644 -10.316 1.00 92.00 204 GLY A CA 1
ATOM 1548 C C . GLY A 1 204 ? -9.539 0.669 -11.848 1.00 92.00 204 GLY A C 1
ATOM 1549 O O . GLY A 1 204 ? -10.583 0.770 -12.487 1.00 92.00 204 GLY A O 1
ATOM 1550 N N . ARG A 1 205 ? -8.342 0.610 -12.438 1.00 95.75 205 ARG A N 1
ATOM 1551 C CA . ARG A 1 205 ? -8.143 0.576 -13.889 1.00 95.75 205 ARG A CA 1
ATOM 1552 C C . ARG A 1 205 ? -8.349 -0.827 -14.446 1.00 95.75 205 ARG A C 1
ATOM 1554 O O . ARG A 1 205 ? -8.067 -1.822 -13.780 1.00 95.75 205 ARG A O 1
ATOM 1561 N N . THR A 1 206 ? -8.796 -0.889 -15.692 1.00 95.19 206 THR A N 1
ATOM 1562 C CA . THR A 1 206 ? -8.777 -2.114 -16.501 1.00 95.19 206 THR A CA 1
ATOM 1563 C C . THR A 1 206 ? -7.359 -2.435 -16.980 1.00 95.19 206 THR A C 1
ATOM 1565 O O . THR A 1 206 ? -6.491 -1.559 -17.012 1.00 95.19 206 THR A O 1
ATOM 1568 N N . GLU A 1 207 ? -7.117 -3.677 -17.408 1.00 93.75 207 GLU A N 1
ATOM 1569 C CA . GLU A 1 207 ? -5.835 -4.091 -17.995 1.00 93.75 207 GLU A CA 1
ATOM 1570 C C . GLU A 1 207 ? -5.431 -3.178 -19.164 1.00 93.75 207 GLU A C 1
ATOM 1572 O O . GLU A 1 207 ? -4.290 -2.723 -19.243 1.00 93.75 207 GLU A O 1
ATOM 1577 N N . THR A 1 208 ? -6.376 -2.875 -20.060 1.00 95.00 208 THR A N 1
ATOM 1578 C CA . THR A 1 208 ? -6.129 -2.067 -21.262 1.00 95.00 208 THR A CA 1
ATOM 1579 C C . THR A 1 208 ? -5.766 -0.623 -20.919 1.00 95.00 208 THR A C 1
A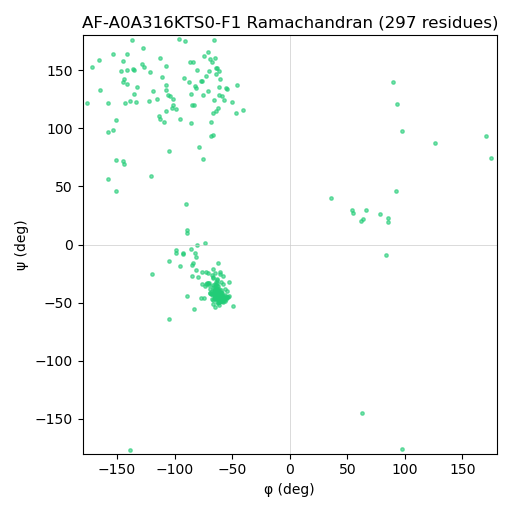TOM 1581 O O . THR A 1 208 ? -4.853 -0.061 -21.523 1.00 95.00 208 THR A O 1
ATOM 1584 N N . GLU A 1 209 ? -6.442 -0.021 -19.938 1.00 97.38 209 GLU A N 1
ATOM 1585 C CA . GLU A 1 209 ? -6.109 1.329 -19.473 1.00 97.38 209 GLU A CA 1
ATOM 1586 C C . GLU A 1 209 ? -4.725 1.373 -18.825 1.00 97.38 209 GLU A C 1
ATOM 1588 O O . GLU A 1 209 ? -3.952 2.278 -19.129 1.00 97.38 209 GLU A O 1
ATOM 1593 N N . LEU A 1 210 ? -4.387 0.390 -17.978 1.00 96.62 210 LEU A N 1
ATOM 1594 C CA . LEU A 1 210 ? -3.060 0.313 -17.359 1.00 96.62 210 LEU A CA 1
ATOM 1595 C C . LEU A 1 210 ? -1.958 0.195 -18.409 1.00 96.62 210 LEU A C 1
ATOM 1597 O O . LEU A 1 210 ? -0.986 0.941 -18.343 1.00 96.62 210 LEU A O 1
ATOM 1601 N N . CYS A 1 211 ? -2.124 -0.682 -19.402 1.00 96.00 211 CYS A N 1
ATOM 1602 C CA . CYS A 1 211 ? -1.144 -0.839 -20.476 1.00 96.00 211 CYS A CA 1
ATOM 1603 C C . CYS A 1 211 ? -0.937 0.465 -21.247 1.00 96.00 211 CYS A C 1
ATOM 1605 O O . CYS A 1 211 ? 0.201 0.834 -21.528 1.00 96.00 211 CYS A O 1
ATOM 1607 N N . LYS A 1 212 ? -2.022 1.194 -21.540 1.00 96.56 212 LYS A N 1
ATOM 1608 C CA . LYS A 1 212 ? -1.939 2.496 -22.203 1.00 96.56 212 LYS A CA 1
ATOM 1609 C C . LYS A 1 212 ? -1.184 3.523 -21.357 1.00 96.56 212 LYS A C 1
ATOM 1611 O O . LYS A 1 212 ? -0.281 4.172 -21.870 1.00 96.56 212 LYS A O 1
ATOM 1616 N N . ILE A 1 213 ? -1.534 3.658 -20.076 1.00 96.62 213 ILE A N 1
ATOM 1617 C CA . ILE A 1 213 ? -0.890 4.617 -19.165 1.00 96.62 213 ILE A CA 1
ATOM 1618 C C . ILE A 1 213 ? 0.603 4.309 -19.031 1.00 96.62 213 ILE A C 1
ATOM 1620 O O . ILE A 1 213 ? 1.428 5.214 -19.111 1.00 96.62 213 ILE A O 1
ATOM 1624 N N . VAL A 1 214 ? 0.954 3.035 -18.855 1.00 95.06 214 VAL A N 1
ATOM 1625 C CA . VAL A 1 214 ? 2.347 2.610 -18.700 1.00 95.06 214 VAL A CA 1
ATOM 1626 C C . VAL A 1 214 ? 3.151 2.866 -19.974 1.00 95.06 214 VAL A C 1
ATOM 1628 O O . VAL A 1 214 ? 4.256 3.401 -19.894 1.00 95.06 214 VAL A O 1
ATOM 1631 N N . HIS A 1 215 ? 2.598 2.509 -21.135 1.00 93.19 215 HIS A N 1
ATOM 1632 C CA . HIS A 1 215 ? 3.244 2.722 -22.427 1.00 93.19 215 HIS A CA 1
ATOM 1633 C C . HIS A 1 215 ? 3.496 4.211 -22.698 1.00 93.19 215 HIS A C 1
ATOM 1635 O O . HIS A 1 215 ? 4.614 4.592 -23.032 1.00 93.19 215 HIS A O 1
ATOM 1641 N N . ASP A 1 216 ? 2.472 5.049 -22.506 1.00 93.62 216 ASP A N 1
ATOM 1642 C CA . ASP A 1 216 ? 2.544 6.487 -22.781 1.00 93.62 216 ASP A CA 1
ATOM 1643 C C . ASP A 1 216 ? 3.421 7.229 -21.750 1.00 93.62 216 ASP A C 1
ATOM 1645 O O . ASP A 1 216 ? 4.075 8.215 -22.087 1.00 93.62 216 ASP A O 1
ATOM 1649 N N . GLY A 1 217 ? 3.430 6.772 -20.492 1.00 90.88 217 GLY A N 1
ATOM 1650 C CA . GLY A 1 217 ? 4.148 7.412 -19.385 1.00 90.88 217 GLY A CA 1
ATOM 1651 C C . GLY A 1 217 ? 5.621 7.018 -19.251 1.00 90.88 217 GLY A C 1
ATOM 1652 O O . GLY A 1 217 ? 6.374 7.732 -18.598 1.00 90.88 217 GLY A O 1
ATOM 1653 N N . GLY A 1 218 ? 6.053 5.908 -19.861 1.00 89.38 218 GLY A N 1
ATOM 1654 C CA . GLY A 1 218 ? 7.465 5.510 -19.877 1.00 89.38 218 GLY A CA 1
ATOM 1655 C C . GLY A 1 218 ? 8.041 5.135 -18.505 1.00 89.38 218 GLY A C 1
ATOM 1656 O O . GLY A 1 218 ? 9.234 5.314 -18.274 1.00 89.38 218 GLY A O 1
ATOM 1657 N N . TYR A 1 219 ? 7.217 4.615 -17.589 1.00 93.19 219 TYR A N 1
ATOM 1658 C CA . TYR A 1 219 ? 7.650 4.306 -16.223 1.00 93.19 219 TYR A CA 1
ATOM 1659 C C . TYR A 1 219 ? 8.692 3.175 -16.191 1.00 93.19 219 TYR A C 1
ATOM 1661 O O . TYR A 1 219 ? 8.396 2.069 -16.650 1.00 93.19 219 TYR A O 1
ATOM 1669 N N . PRO A 1 220 ? 9.884 3.383 -15.602 1.00 93.62 220 PRO A N 1
ATOM 1670 C CA . PRO A 1 220 ? 10.904 2.338 -15.522 1.00 93.62 220 PRO A CA 1
ATOM 1671 C C . PRO A 1 220 ? 10.541 1.245 -14.510 1.00 93.62 220 PRO A C 1
ATOM 1673 O O . PRO A 1 220 ? 11.024 0.120 -14.620 1.00 93.62 220 PRO A O 1
ATOM 1676 N N . ILE A 1 221 ? 9.690 1.556 -13.525 1.00 96.81 221 ILE A N 1
ATOM 1677 C CA . ILE A 1 221 ? 9.260 0.614 -12.491 1.00 96.81 221 ILE A CA 1
ATOM 1678 C C . ILE A 1 221 ? 7.739 0.670 -12.320 1.00 96.81 221 ILE A C 1
ATOM 1680 O O . ILE A 1 221 ? 7.145 1.746 -12.229 1.00 96.81 221 ILE A O 1
ATOM 1684 N N . ILE A 1 222 ? 7.115 -0.504 -12.233 1.00 98.06 222 ILE A N 1
ATOM 1685 C CA . ILE A 1 222 ? 5.683 -0.699 -12.017 1.00 98.06 222 ILE A CA 1
ATOM 1686 C C . ILE A 1 222 ? 5.478 -1.547 -10.758 1.00 98.06 222 ILE A C 1
ATOM 1688 O O . ILE A 1 222 ? 5.976 -2.667 -10.658 1.00 98.06 222 ILE A O 1
ATOM 1692 N N . GLY A 1 223 ? 4.720 -1.025 -9.798 1.00 97.75 223 GLY A N 1
ATOM 1693 C CA . GLY A 1 223 ? 4.279 -1.744 -8.608 1.00 97.75 223 GLY A CA 1
ATOM 1694 C C . GLY A 1 223 ? 2.835 -2.200 -8.741 1.00 97.75 223 GLY A C 1
ATOM 1695 O O . GLY A 1 223 ? 1.939 -1.369 -8.863 1.00 97.75 223 GLY A O 1
ATOM 1696 N N . LEU A 1 224 ? 2.587 -3.506 -8.676 1.00 98.12 224 LEU A N 1
ATOM 1697 C CA . LEU A 1 224 ? 1.235 -4.066 -8.684 1.00 98.12 224 LEU A CA 1
ATOM 1698 C C . LEU A 1 224 ? 0.843 -4.558 -7.291 1.00 98.12 224 LEU A C 1
ATOM 1700 O O . LEU A 1 224 ? 1.553 -5.346 -6.669 1.00 98.12 224 LEU A O 1
ATOM 1704 N N . SER A 1 225 ? -0.319 -4.120 -6.819 1.00 95.50 225 SER A N 1
ATOM 1705 C CA . SER A 1 225 ? -0.909 -4.542 -5.551 1.00 95.50 225 SER A CA 1
ATOM 1706 C C . SER A 1 225 ? -2.045 -5.533 -5.781 1.00 95.50 225 SER A C 1
ATOM 1708 O O . SER A 1 225 ? -2.991 -5.233 -6.514 1.00 95.50 225 SER A O 1
ATOM 1710 N N . ALA A 1 226 ? -1.975 -6.676 -5.097 1.00 92.88 226 ALA A N 1
ATOM 1711 C CA . ALA A 1 226 ? -3.048 -7.663 -4.999 1.00 92.88 226 ALA A CA 1
ATOM 1712 C C . ALA A 1 226 ? -3.061 -8.303 -3.598 1.00 92.88 226 ALA A C 1
ATOM 1714 O O . ALA A 1 226 ? -2.010 -8.525 -2.993 1.00 92.88 226 ALA A O 1
ATOM 1715 N N . SER A 1 227 ? -4.240 -8.588 -3.051 1.00 84.12 227 SER A N 1
ATOM 1716 C CA . SER A 1 227 ? -4.400 -9.021 -1.656 1.00 84.12 227 SER A CA 1
ATOM 1717 C C . SER A 1 227 ? -5.022 -10.400 -1.478 1.00 84.12 227 SER A C 1
ATOM 1719 O O . SER A 1 227 ? -4.732 -11.029 -0.462 1.00 84.12 227 SER A O 1
ATOM 1721 N N . GLY A 1 228 ? -5.812 -10.879 -2.440 1.00 78.88 228 GLY A N 1
ATOM 1722 C CA . GLY A 1 228 ? -6.474 -12.184 -2.395 1.00 78.88 228 GLY A CA 1
ATOM 1723 C C . GLY A 1 228 ? -5.872 -13.219 -3.352 1.00 78.88 228 GLY A C 1
ATOM 1724 O O . GLY A 1 228 ? -5.295 -12.875 -4.387 1.00 78.88 228 GLY A O 1
ATOM 1725 N N . ALA A 1 229 ? -6.020 -14.507 -3.023 1.00 83.44 229 ALA A N 1
ATOM 1726 C CA . ALA A 1 229 ? -5.619 -15.609 -3.908 1.00 83.44 229 ALA A CA 1
ATOM 1727 C C . ALA A 1 229 ? -6.483 -15.664 -5.182 1.00 83.44 229 ALA A C 1
ATOM 1729 O O . ALA A 1 229 ? -6.031 -16.083 -6.248 1.00 83.44 229 ALA A O 1
ATOM 1730 N N . GLU A 1 230 ? -7.725 -15.185 -5.103 1.00 85.12 230 GLU A N 1
ATOM 1731 C CA . GLU A 1 230 ? -8.637 -15.056 -6.235 1.00 85.12 230 GLU A CA 1
ATOM 1732 C C . GLU A 1 230 ? -8.097 -14.118 -7.329 1.00 85.12 230 GLU A C 1
ATOM 1734 O O . GLU A 1 230 ? -8.430 -14.283 -8.506 1.00 85.12 230 GLU A O 1
ATOM 1739 N N . HIS A 1 231 ? -7.198 -13.190 -6.980 1.00 90.31 231 HIS A N 1
ATOM 1740 C CA . HIS A 1 231 ? -6.592 -12.250 -7.922 1.00 90.31 231 HIS A CA 1
ATOM 1741 C C . HIS A 1 231 ? -5.365 -12.800 -8.647 1.00 90.31 231 HIS A C 1
ATOM 1743 O O . HIS A 1 231 ? -4.884 -12.125 -9.553 1.00 90.31 231 HIS A O 1
ATOM 1749 N N . VAL A 1 232 ? -4.873 -14.013 -8.346 1.00 94.19 232 VAL A N 1
ATOM 1750 C CA . VAL A 1 232 ? -3.692 -14.590 -9.030 1.00 94.19 232 VAL A CA 1
ATOM 1751 C C . VAL A 1 232 ? -3.868 -14.571 -10.548 1.00 94.19 232 VAL A C 1
ATOM 1753 O O . VAL A 1 232 ? -2.969 -14.150 -11.267 1.00 94.19 232 VAL A O 1
ATOM 1756 N N . ARG A 1 233 ? -5.047 -14.960 -11.052 1.00 94.38 233 ARG A N 1
ATOM 1757 C CA . ARG A 1 233 ? -5.326 -14.966 -12.498 1.00 94.38 233 ARG A CA 1
ATOM 1758 C C . ARG A 1 233 ? -5.278 -13.560 -13.101 1.00 94.38 233 ARG A C 1
ATOM 1760 O O . ARG A 1 233 ? -4.676 -13.377 -14.157 1.00 94.38 233 ARG A O 1
ATOM 1767 N N . ALA A 1 234 ? -5.922 -12.591 -12.448 1.00 94.50 234 ALA A N 1
ATOM 1768 C CA . ALA A 1 234 ? -5.936 -11.199 -12.896 1.00 94.50 234 ALA A CA 1
ATOM 1769 C C . ALA A 1 234 ? -4.522 -10.603 -12.869 1.00 94.50 234 ALA A C 1
ATOM 1771 O O . ALA A 1 234 ? -4.108 -9.939 -13.818 1.00 94.50 234 ALA A O 1
ATOM 1772 N N . LEU A 1 235 ? -3.751 -10.917 -11.827 1.00 96.81 235 LEU A N 1
ATOM 1773 C CA . LEU A 1 235 ? -2.359 -10.522 -11.695 1.00 96.81 235 LEU A CA 1
ATOM 1774 C C . LEU A 1 235 ? -1.497 -11.106 -12.820 1.00 96.81 235 LEU A C 1
ATOM 1776 O O . LEU A 1 235 ? -0.821 -10.344 -13.503 1.00 96.81 235 LEU A O 1
ATOM 1780 N N . THR A 1 236 ? -1.546 -12.421 -13.061 1.00 97.38 236 THR A N 1
ATOM 1781 C CA . THR A 1 236 ? -0.785 -13.064 -14.147 1.00 97.38 236 THR A CA 1
ATOM 1782 C C . THR A 1 236 ? -1.098 -12.427 -15.494 1.00 97.38 236 THR A C 1
ATOM 1784 O O . THR A 1 236 ? -0.183 -12.077 -16.233 1.00 97.38 236 THR A O 1
ATOM 1787 N N . ARG A 1 237 ? -2.387 -12.228 -15.800 1.00 97.00 237 ARG A N 1
ATOM 1788 C CA . ARG A 1 237 ? -2.804 -11.571 -17.042 1.00 97.00 237 ARG A CA 1
ATOM 1789 C C . ARG A 1 237 ? -2.234 -10.158 -17.143 1.00 97.00 237 ARG A C 1
ATOM 1791 O O . ARG A 1 237 ? -1.654 -9.817 -18.163 1.00 97.00 237 ARG A O 1
ATOM 1798 N N . THR A 1 238 ? -2.356 -9.368 -16.079 1.00 97.75 238 THR A N 1
ATOM 1799 C CA . THR A 1 238 ? -1.853 -7.988 -16.045 1.00 97.75 238 THR A CA 1
ATOM 1800 C C . THR A 1 238 ? -0.346 -7.939 -16.285 1.00 97.75 238 THR A C 1
ATOM 1802 O O . THR A 1 238 ? 0.111 -7.135 -17.087 1.00 97.75 238 THR A O 1
ATOM 1805 N N . VAL A 1 239 ? 0.430 -8.822 -15.648 1.00 98.06 239 VAL A N 1
ATOM 1806 C CA . VAL A 1 239 ? 1.886 -8.879 -15.847 1.00 98.06 239 VAL A CA 1
ATOM 1807 C C . VAL A 1 239 ? 2.229 -9.228 -17.295 1.00 98.06 239 VAL A C 1
ATOM 1809 O O . VAL A 1 239 ? 3.059 -8.547 -17.889 1.00 98.06 239 VAL A O 1
ATOM 1812 N N . VAL A 1 240 ? 1.570 -10.228 -17.890 1.00 97.75 240 VAL A N 1
ATOM 1813 C CA . VAL A 1 240 ? 1.799 -10.609 -19.296 1.00 97.75 240 VAL A CA 1
ATOM 1814 C C . VAL A 1 240 ? 1.532 -9.438 -20.244 1.00 97.75 240 VAL A C 1
ATOM 1816 O O . VAL A 1 240 ? 2.381 -9.131 -21.077 1.00 97.75 240 VAL A O 1
ATOM 1819 N N . GLU A 1 241 ? 0.397 -8.755 -20.099 1.00 97.38 241 GLU A N 1
ATOM 1820 C CA . GLU A 1 241 ? 0.040 -7.615 -20.954 1.00 97.38 241 GLU A CA 1
ATOM 1821 C C . GLU A 1 241 ? 1.021 -6.442 -20.781 1.00 97.38 241 GLU A C 1
ATOM 1823 O O . GLU A 1 241 ? 1.469 -5.847 -21.762 1.00 97.38 241 GLU A O 1
ATOM 1828 N N . LEU A 1 242 ? 1.441 -6.151 -19.545 1.00 97.62 242 LEU A N 1
ATOM 1829 C CA . LEU A 1 242 ? 2.421 -5.098 -19.274 1.00 97.62 242 LEU A CA 1
ATOM 1830 C C . LEU A 1 242 ? 3.797 -5.404 -19.871 1.00 97.62 242 LEU A C 1
ATOM 1832 O O . LEU A 1 242 ? 4.442 -4.490 -20.376 1.00 97.62 242 LEU A O 1
ATOM 1836 N N . ARG A 1 243 ? 4.236 -6.669 -19.884 1.00 96.94 243 ARG A N 1
ATOM 1837 C CA . ARG A 1 243 ? 5.490 -7.056 -20.556 1.00 96.94 243 ARG A CA 1
ATOM 1838 C C . ARG A 1 243 ? 5.445 -6.824 -22.064 1.00 96.94 243 ARG A C 1
ATOM 1840 O O . ARG A 1 243 ? 6.486 -6.559 -22.656 1.00 96.94 243 ARG A O 1
ATOM 1847 N N . VAL A 1 244 ? 4.267 -6.913 -22.680 1.00 96.44 244 VAL A N 1
ATOM 1848 C CA . VAL A 1 244 ? 4.079 -6.589 -24.102 1.00 96.44 244 VAL A CA 1
ATOM 1849 C C . VAL A 1 244 ? 4.051 -5.075 -24.315 1.00 96.44 244 VAL A C 1
ATOM 1851 O O . VAL A 1 244 ? 4.707 -4.573 -25.225 1.00 96.44 244 VAL A O 1
ATOM 1854 N N . ALA A 1 245 ? 3.307 -4.343 -23.483 1.00 95.94 245 ALA A N 1
ATOM 1855 C CA . ALA A 1 245 ? 3.112 -2.902 -23.638 1.00 95.94 245 ALA A CA 1
ATOM 1856 C C . ALA A 1 245 ? 4.356 -2.069 -23.275 1.00 95.94 245 ALA A C 1
ATOM 1858 O O . ALA A 1 245 ? 4.599 -1.027 -23.889 1.00 95.94 245 ALA A O 1
ATOM 1859 N N . ALA A 1 246 ? 5.130 -2.529 -22.291 1.00 95.38 246 ALA A N 1
ATOM 1860 C CA . ALA A 1 246 ? 6.311 -1.858 -21.762 1.00 95.38 246 ALA A CA 1
ATOM 1861 C C . ALA A 1 246 ? 7.400 -2.876 -21.362 1.00 95.38 246 ALA A C 1
ATOM 1863 O O . ALA A 1 246 ? 7.666 -3.092 -20.177 1.00 95.38 246 ALA A O 1
ATOM 1864 N N . PRO A 1 247 ? 8.063 -3.514 -22.345 1.00 94.94 247 PRO A N 1
ATOM 1865 C CA . PRO A 1 247 ? 9.100 -4.521 -22.097 1.00 94.94 247 PRO A CA 1
ATOM 1866 C C . PRO A 1 247 ? 10.332 -3.986 -21.349 1.00 94.94 247 PRO A C 1
ATOM 1868 O O . PRO A 1 247 ? 11.126 -4.776 -20.848 1.00 94.94 247 PRO A O 1
ATOM 1871 N N . TRP A 1 248 ? 10.506 -2.664 -21.279 1.00 92.25 248 TRP A N 1
ATOM 1872 C CA . TRP A 1 248 ? 11.597 -2.004 -20.555 1.00 92.25 248 TRP A CA 1
ATOM 1873 C C . TRP A 1 248 ? 11.316 -1.814 -19.058 1.00 92.25 248 TRP A C 1
ATOM 1875 O O . TRP A 1 248 ? 12.239 -1.515 -18.304 1.00 92.25 248 TRP A O 1
ATOM 1885 N N . SER A 1 249 ? 10.063 -1.946 -18.616 1.00 95.25 249 SER A N 1
ATOM 1886 C CA . SER A 1 249 ? 9.686 -1.689 -17.227 1.00 95.25 249 SER A CA 1
ATOM 1887 C C . SER A 1 249 ? 9.966 -2.894 -16.337 1.00 95.25 249 SER A C 1
ATOM 1889 O O . SER A 1 249 ? 9.599 -4.026 -16.666 1.00 95.25 249 SER A O 1
ATOM 1891 N N . LEU A 1 250 ? 10.531 -2.639 -15.158 1.00 97.19 250 LEU A N 1
ATOM 1892 C CA . LEU A 1 250 ? 10.622 -3.619 -14.081 1.00 97.19 250 LEU A CA 1
ATOM 1893 C C . LEU A 1 250 ? 9.297 -3.670 -13.311 1.00 97.19 250 LEU A C 1
ATOM 1895 O O . LEU A 1 250 ? 8.734 -2.637 -12.962 1.00 97.19 250 LEU A O 1
ATOM 1899 N N . ILE A 1 251 ? 8.795 -4.864 -13.024 1.00 97.81 251 ILE A N 1
ATOM 1900 C CA . ILE A 1 251 ? 7.510 -5.102 -12.367 1.00 97.81 251 ILE A CA 1
ATOM 1901 C C . ILE A 1 251 ? 7.762 -5.755 -11.011 1.00 97.81 251 ILE A C 1
ATOM 1903 O O . ILE A 1 251 ? 8.361 -6.828 -10.940 1.00 97.81 251 ILE A O 1
ATOM 1907 N N . PHE A 1 252 ? 7.249 -5.164 -9.933 1.00 97.00 252 PHE A N 1
ATOM 1908 C CA . PHE A 1 252 ? 7.245 -5.797 -8.615 1.00 97.00 252 PHE A CA 1
ATOM 1909 C C . PHE A 1 252 ? 5.832 -5.946 -8.055 1.00 97.00 252 PHE A C 1
ATOM 1911 O O . PHE A 1 252 ? 4.945 -5.134 -8.317 1.00 97.00 252 PHE A O 1
ATOM 1918 N N . ILE A 1 253 ? 5.626 -7.007 -7.276 1.00 97.56 253 ILE A N 1
ATOM 1919 C CA . ILE A 1 253 ? 4.330 -7.357 -6.693 1.00 97.56 253 ILE A CA 1
ATOM 1920 C C . ILE A 1 253 ? 4.330 -7.080 -5.193 1.00 97.56 253 ILE A C 1
ATOM 1922 O O . ILE A 1 253 ? 5.269 -7.429 -4.477 1.00 97.56 253 ILE A O 1
ATOM 1926 N N . SER A 1 254 ? 3.248 -6.500 -4.694 1.00 95.38 254 SER A N 1
ATOM 1927 C CA . SER A 1 254 ? 3.002 -6.354 -3.264 1.00 95.38 254 SER A CA 1
ATOM 1928 C C . SER A 1 254 ? 1.537 -6.629 -2.913 1.00 95.38 254 SER A C 1
ATOM 1930 O O . SER A 1 254 ? 0.728 -7.004 -3.761 1.00 95.38 254 SER A O 1
ATOM 1932 N N . GLY A 1 255 ? 1.203 -6.457 -1.637 1.00 90.06 255 GLY A N 1
ATOM 1933 C CA . GLY A 1 255 ? -0.107 -6.735 -1.064 1.00 90.06 255 GLY A CA 1
ATOM 1934 C C . GLY A 1 255 ? -0.190 -8.102 -0.383 1.00 90.06 255 GLY A C 1
ATOM 1935 O O . GLY A 1 255 ? 0.803 -8.819 -0.234 1.00 90.06 255 GLY A O 1
ATOM 1936 N N . GLY A 1 256 ? -1.390 -8.444 0.094 1.00 86.69 256 GLY A N 1
ATOM 1937 C CA . GLY A 1 256 ? -1.644 -9.699 0.815 1.00 86.69 256 GLY A CA 1
ATOM 1938 C C . GLY A 1 256 ? -1.288 -10.959 0.019 1.00 86.69 256 GLY A C 1
ATOM 1939 O O . GLY A 1 256 ? -0.884 -11.953 0.616 1.00 86.69 256 GLY A O 1
ATOM 1940 N N . ILE A 1 257 ? -1.323 -10.901 -1.317 1.00 90.81 257 ILE A N 1
ATOM 1941 C CA . ILE A 1 257 ? -1.050 -12.057 -2.176 1.00 90.81 257 ILE A CA 1
ATOM 1942 C C . ILE A 1 257 ? 0.356 -12.627 -1.968 1.00 90.81 257 ILE A C 1
ATOM 1944 O O . ILE A 1 257 ? 0.539 -13.834 -2.052 1.00 90.81 257 ILE A O 1
ATOM 1948 N N . VAL A 1 258 ? 1.341 -11.785 -1.631 1.00 92.12 258 VAL A N 1
ATOM 1949 C CA . VAL A 1 258 ? 2.736 -12.210 -1.419 1.00 92.12 258 VAL A CA 1
ATOM 1950 C C . VAL A 1 258 ? 2.869 -13.103 -0.181 1.00 92.12 258 VAL A C 1
ATOM 1952 O O . VAL A 1 258 ? 3.772 -13.927 -0.093 1.00 92.12 258 VAL A O 1
ATOM 1955 N N . GLN A 1 259 ? 1.960 -12.946 0.782 1.00 86.50 259 GLN A N 1
ATOM 1956 C CA . GLN A 1 259 ? 1.924 -13.733 2.015 1.00 86.50 259 GLN A CA 1
ATOM 1957 C C . GLN A 1 259 ? 1.173 -15.058 1.811 1.00 86.50 259 GLN A C 1
ATOM 1959 O O . GLN A 1 259 ? 1.441 -16.031 2.511 1.00 86.50 259 GLN A O 1
ATOM 1964 N N . ILE A 1 260 ? 0.239 -15.088 0.857 1.00 85.75 260 ILE A N 1
ATOM 1965 C CA . ILE A 1 260 ? -0.631 -16.235 0.573 1.00 85.75 260 ILE A CA 1
ATOM 1966 C C . ILE A 1 260 ? 0.023 -17.175 -0.447 1.00 85.75 260 ILE A C 1
ATOM 1968 O O . ILE A 1 260 ? 0.030 -18.391 -0.270 1.00 85.75 260 ILE A O 1
ATOM 1972 N N . GLU A 1 261 ? 0.607 -16.611 -1.502 1.00 90.00 261 GLU A N 1
ATOM 1973 C CA . GLU A 1 261 ? 1.136 -17.340 -2.647 1.00 90.00 261 GLU A CA 1
ATOM 1974 C C . GLU A 1 261 ? 2.666 -17.299 -2.647 1.00 90.00 261 GLU A C 1
ATOM 1976 O O . GLU A 1 261 ? 3.293 -16.291 -2.988 1.00 90.00 261 GLU A O 1
ATOM 1981 N N . LYS A 1 262 ? 3.285 -18.430 -2.292 1.00 89.94 262 LYS A N 1
ATOM 1982 C CA . LYS A 1 262 ? 4.744 -18.581 -2.360 1.00 89.94 262 LYS A CA 1
ATOM 1983 C C . LYS A 1 262 ? 5.235 -18.402 -3.795 1.00 89.94 262 LYS A C 1
ATOM 1985 O O . LYS A 1 262 ? 4.575 -18.830 -4.746 1.00 89.94 262 LYS A O 1
ATOM 1990 N N . ASP A 1 263 ? 6.396 -17.766 -3.925 1.00 92.62 263 ASP A N 1
ATOM 1991 C CA . ASP A 1 263 ? 7.084 -17.530 -5.198 1.00 92.62 263 ASP A CA 1
ATOM 1992 C C . ASP A 1 263 ? 6.211 -16.833 -6.255 1.00 92.62 263 ASP A C 1
ATOM 1994 O O . ASP A 1 263 ? 6.390 -17.031 -7.460 1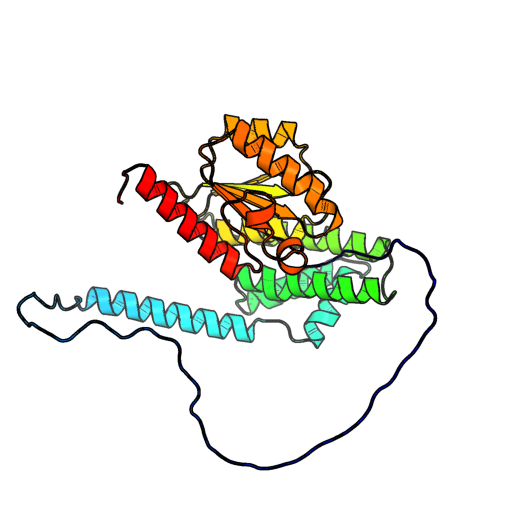.00 92.62 263 ASP A O 1
ATOM 1998 N N . ILE A 1 264 ? 5.255 -15.999 -5.816 1.00 94.56 264 ILE A N 1
ATOM 1999 C CA . ILE A 1 264 ? 4.284 -15.359 -6.711 1.00 94.56 264 ILE A CA 1
ATOM 2000 C C . ILE A 1 264 ? 4.958 -14.582 -7.843 1.00 94.56 264 ILE A C 1
ATOM 2002 O O . ILE A 1 264 ? 4.511 -14.693 -8.978 1.00 94.56 264 ILE A O 1
ATOM 2006 N N . ALA A 1 265 ? 6.065 -13.877 -7.575 1.00 95.50 265 ALA A N 1
ATOM 2007 C CA . ALA A 1 265 ? 6.809 -13.146 -8.602 1.00 95.50 265 ALA A CA 1
ATOM 2008 C C . ALA A 1 265 ? 7.268 -14.063 -9.745 1.00 95.50 265 ALA A C 1
ATOM 2010 O O . ALA A 1 265 ? 7.003 -13.769 -10.908 1.00 95.50 265 ALA A O 1
ATOM 2011 N N . ILE A 1 266 ? 7.858 -15.216 -9.411 1.00 95.69 266 ILE A N 1
ATOM 2012 C CA . ILE A 1 266 ? 8.324 -16.206 -10.390 1.00 95.69 266 ILE A CA 1
ATOM 2013 C C . ILE A 1 266 ? 7.136 -16.750 -11.186 1.00 95.69 266 ILE A C 1
ATOM 2015 O O . ILE A 1 266 ? 7.179 -16.815 -12.411 1.00 95.69 266 ILE A O 1
ATOM 2019 N N . ARG A 1 267 ? 6.047 -17.104 -10.496 1.00 94.94 267 ARG A N 1
ATOM 2020 C CA . ARG A 1 267 ? 4.859 -17.703 -11.121 1.00 94.94 267 ARG A CA 1
ATOM 2021 C C . ARG A 1 267 ? 4.164 -16.783 -12.117 1.00 94.94 267 ARG A C 1
ATOM 2023 O O . ARG A 1 267 ? 3.577 -17.279 -13.074 1.00 94.94 267 ARG A O 1
ATOM 2030 N N . VAL A 1 268 ? 4.191 -15.472 -11.878 1.00 96.12 268 VAL A N 1
ATOM 2031 C CA . VAL A 1 268 ? 3.541 -14.489 -12.758 1.00 96.12 268 VAL A CA 1
ATOM 2032 C C . VAL A 1 268 ? 4.504 -13.817 -13.738 1.00 96.12 268 VAL A C 1
ATOM 2034 O O . VAL A 1 268 ? 4.038 -13.098 -14.613 1.00 96.12 268 VAL A O 1
ATOM 2037 N N . GLY A 1 269 ? 5.816 -14.045 -13.619 1.00 95.75 269 GLY A N 1
ATOM 2038 C CA . GLY A 1 269 ? 6.835 -13.414 -14.468 1.00 95.75 269 GLY A CA 1
ATOM 2039 C C . GLY A 1 269 ? 7.182 -11.968 -14.081 1.00 95.75 269 GLY A C 1
ATOM 2040 O O . GLY A 1 269 ? 7.585 -11.176 -14.938 1.00 95.75 269 GLY A O 1
ATOM 2041 N N . ALA A 1 270 ? 7.005 -11.604 -12.809 1.00 97.19 270 ALA A N 1
ATOM 2042 C CA . ALA A 1 270 ? 7.440 -10.322 -12.254 1.00 97.19 270 ALA A CA 1
ATOM 2043 C C . ALA A 1 270 ? 8.901 -10.389 -11.769 1.00 97.19 270 ALA A C 1
ATOM 2045 O O . ALA A 1 270 ? 9.408 -11.462 -11.447 1.00 97.19 270 ALA A O 1
ATOM 2046 N N . ASP A 1 271 ? 9.563 -9.236 -11.679 1.00 97.44 271 ASP A N 1
ATOM 2047 C CA . ASP A 1 271 ? 10.985 -9.129 -11.317 1.00 97.44 271 ASP A CA 1
ATOM 2048 C C . ASP A 1 271 ? 11.220 -9.243 -9.806 1.00 97.44 271 ASP A C 1
ATOM 2050 O O . ASP A 1 271 ? 12.279 -9.684 -9.361 1.00 97.44 271 ASP A O 1
ATOM 2054 N N . ALA A 1 272 ? 10.235 -8.853 -8.993 1.00 96.25 272 ALA A N 1
ATOM 2055 C CA . ALA A 1 272 ? 10.326 -8.933 -7.540 1.00 96.25 272 ALA A CA 1
ATOM 2056 C C . ALA A 1 272 ? 8.954 -9.059 -6.863 1.00 96.25 272 ALA A C 1
ATOM 2058 O O . ALA A 1 272 ? 7.910 -8.760 -7.441 1.00 96.25 272 ALA A O 1
ATOM 2059 N N . ALA A 1 273 ? 8.962 -9.460 -5.592 1.00 96.31 273 ALA A N 1
ATOM 2060 C CA . ALA A 1 273 ? 7.821 -9.323 -4.696 1.00 96.31 273 ALA A CA 1
ATOM 2061 C C . ALA A 1 273 ? 8.266 -8.795 -3.327 1.00 96.31 273 ALA A C 1
ATOM 2063 O O . ALA A 1 273 ? 9.387 -9.060 -2.887 1.00 96.31 273 ALA A O 1
ATOM 2064 N N . ALA A 1 274 ? 7.380 -8.063 -2.653 1.00 93.62 274 ALA A N 1
ATOM 2065 C CA . ALA A 1 274 ? 7.623 -7.489 -1.337 1.00 93.62 274 ALA A CA 1
ATOM 2066 C C . ALA A 1 274 ? 6.386 -7.618 -0.435 1.00 93.62 274 ALA A C 1
ATOM 2068 O O . ALA A 1 274 ? 5.299 -7.145 -0.767 1.00 93.62 274 ALA A O 1
ATOM 2069 N N . ALA A 1 275 ? 6.568 -8.253 0.727 1.00 87.81 275 ALA A N 1
ATOM 2070 C CA . ALA A 1 275 ? 5.491 -8.584 1.667 1.00 87.81 275 ALA A CA 1
ATOM 2071 C C . ALA A 1 275 ? 5.253 -7.527 2.763 1.00 87.81 275 ALA A C 1
ATOM 2073 O O . ALA A 1 275 ? 4.296 -7.647 3.530 1.00 87.81 275 ALA A O 1
ATOM 2074 N N . SER A 1 276 ? 6.126 -6.524 2.868 1.00 88.75 276 SER A N 1
ATOM 2075 C CA . SER A 1 276 ? 6.064 -5.449 3.863 1.00 88.75 276 SER A CA 1
ATOM 2076 C C . SER A 1 276 ? 6.466 -4.115 3.240 1.00 88.75 276 SER A C 1
ATOM 2078 O O . SER A 1 276 ? 7.072 -4.085 2.168 1.00 88.75 276 SER A O 1
ATOM 2080 N N . MET A 1 277 ? 6.146 -3.007 3.915 1.00 89.31 277 MET A N 1
ATOM 2081 C CA . MET A 1 277 ? 6.522 -1.674 3.439 1.00 89.31 277 MET A CA 1
ATOM 2082 C C . MET A 1 277 ? 8.043 -1.504 3.360 1.00 89.31 277 MET A C 1
ATOM 2084 O O . MET A 1 277 ? 8.544 -0.996 2.361 1.00 89.31 277 MET A O 1
ATOM 2088 N N . ASP A 1 278 ? 8.780 -1.980 4.365 1.00 89.81 278 ASP A N 1
ATOM 2089 C CA . ASP A 1 278 ? 10.245 -1.898 4.374 1.00 89.81 278 ASP A CA 1
ATOM 2090 C C . ASP A 1 278 ? 10.855 -2.706 3.224 1.00 89.81 278 ASP A C 1
ATOM 2092 O O . ASP A 1 278 ? 11.704 -2.194 2.497 1.00 89.81 278 ASP A O 1
ATOM 2096 N N . ALA A 1 279 ? 10.335 -3.913 2.965 1.00 90.81 279 ALA A N 1
ATOM 2097 C CA . ALA A 1 279 ? 10.740 -4.702 1.805 1.00 90.81 279 ALA A CA 1
ATOM 2098 C C . ALA A 1 279 ? 10.369 -4.013 0.480 1.00 90.81 279 ALA A C 1
ATOM 2100 O O . ALA A 1 279 ? 11.112 -4.121 -0.489 1.00 90.81 279 ALA A O 1
ATOM 2101 N N . CYS A 1 280 ? 9.242 -3.291 0.414 1.00 92.88 280 CYS A N 1
ATOM 2102 C CA . CYS A 1 280 ? 8.879 -2.523 -0.781 1.00 92.88 280 CYS A CA 1
ATOM 2103 C C . CYS A 1 280 ? 9.892 -1.410 -1.043 1.00 92.88 280 CYS A C 1
ATOM 2105 O O . CYS A 1 280 ? 10.319 -1.249 -2.179 1.00 92.88 280 CYS A O 1
ATOM 2107 N N . ILE A 1 281 ? 10.295 -0.670 -0.006 1.00 93.31 281 ILE A N 1
ATOM 2108 C CA . ILE A 1 281 ? 11.302 0.393 -0.121 1.00 93.31 281 ILE A CA 1
ATOM 2109 C C . ILE A 1 281 ? 12.631 -0.198 -0.594 1.00 93.31 281 ILE A C 1
ATOM 2111 O O . ILE A 1 281 ? 13.202 0.289 -1.565 1.00 93.31 281 ILE A O 1
ATOM 2115 N N . GLU A 1 282 ? 13.093 -1.273 0.046 1.00 94.00 282 GLU A N 1
ATOM 2116 C CA . GLU A 1 282 ? 14.344 -1.943 -0.313 1.00 94.00 282 GLU A CA 1
ATOM 2117 C C . GLU A 1 282 ? 14.333 -2.430 -1.768 1.00 94.00 282 GLU A C 1
ATOM 2119 O O . GLU A 1 282 ? 15.258 -2.148 -2.531 1.00 94.00 282 GLU A O 1
ATOM 2124 N N . LYS A 1 283 ? 13.265 -3.124 -2.183 1.00 93.00 283 LYS A N 1
ATOM 2125 C CA . LYS A 1 283 ? 13.138 -3.620 -3.557 1.00 93.00 283 LYS A CA 1
ATOM 2126 C C . LYS A 1 283 ? 13.048 -2.486 -4.564 1.00 93.00 283 LYS A C 1
ATOM 2128 O O . LYS A 1 283 ? 13.687 -2.574 -5.605 1.00 93.00 283 LYS A O 1
ATOM 2133 N N . LEU A 1 284 ? 12.305 -1.427 -4.264 1.00 93.94 284 LEU A N 1
ATOM 2134 C CA . LEU A 1 284 ? 12.160 -0.305 -5.181 1.00 93.94 284 LEU A CA 1
ATOM 2135 C C . LEU A 1 284 ? 13.496 0.424 -5.402 1.00 93.94 284 LEU A C 1
ATOM 2137 O O . LEU A 1 284 ? 13.844 0.719 -6.542 1.00 93.94 284 LEU A O 1
ATOM 2141 N N . GLU A 1 285 ? 14.282 0.641 -4.344 1.00 93.50 285 GLU A N 1
ATOM 2142 C CA . GLU A 1 285 ? 15.629 1.218 -4.459 1.00 93.50 285 GLU A CA 1
ATOM 2143 C C . GLU A 1 285 ? 16.588 0.277 -5.218 1.00 93.50 285 GLU A C 1
ATOM 2145 O O . GLU A 1 285 ? 17.346 0.728 -6.074 1.00 93.50 285 GLU A O 1
ATOM 2150 N N . ALA A 1 286 ? 16.523 -1.040 -4.998 1.00 93.44 286 ALA A N 1
ATOM 2151 C CA . ALA A 1 286 ? 17.339 -2.000 -5.752 1.00 93.44 286 ALA A CA 1
ATOM 2152 C C . ALA A 1 286 ? 17.003 -2.015 -7.260 1.00 93.44 286 ALA A C 1
ATOM 2154 O O . ALA A 1 286 ? 17.901 -2.072 -8.107 1.00 93.44 286 ALA A O 1
ATOM 2155 N N . LEU A 1 287 ? 15.714 -1.927 -7.605 1.00 92.81 287 LEU A N 1
ATOM 2156 C CA . LEU A 1 287 ? 15.259 -1.830 -8.994 1.00 92.81 287 LEU A CA 1
ATOM 2157 C C . LEU A 1 287 ? 15.690 -0.497 -9.616 1.00 92.81 287 LEU A C 1
ATOM 2159 O O . LEU A 1 287 ? 16.173 -0.487 -10.743 1.00 92.81 287 LEU A O 1
ATOM 2163 N N . TYR A 1 288 ? 15.613 0.607 -8.868 1.00 92.25 288 TYR A N 1
ATOM 2164 C CA . TYR A 1 288 ? 16.111 1.912 -9.309 1.00 92.25 288 TYR A CA 1
ATOM 2165 C C . TYR A 1 288 ? 17.591 1.874 -9.690 1.00 92.25 288 TYR A C 1
ATOM 2167 O O . TYR A 1 288 ? 17.965 2.323 -10.770 1.00 92.25 288 TYR A O 1
ATOM 2175 N N . HIS A 1 289 ? 18.433 1.290 -8.835 1.00 91.19 289 HIS A N 1
ATOM 2176 C CA . HIS A 1 289 ? 19.856 1.139 -9.136 1.00 91.19 289 HIS A CA 1
ATOM 2177 C C . HIS A 1 289 ? 20.101 0.266 -10.371 1.00 91.19 289 HIS A C 1
ATOM 2179 O O . HIS A 1 289 ? 20.992 0.560 -11.164 1.00 91.19 289 HIS A O 1
ATOM 2185 N N . SER A 1 290 ? 19.284 -0.769 -10.578 1.00 89.25 290 SER A N 1
ATOM 2186 C CA . SER A 1 290 ? 19.362 -1.606 -11.781 1.00 89.25 290 SER A CA 1
ATOM 2187 C C . SER A 1 290 ? 19.037 -0.814 -13.054 1.00 89.25 290 SER A C 1
ATOM 2189 O O . SER A 1 290 ? 19.729 -0.974 -14.057 1.00 89.25 290 SER A O 1
ATOM 2191 N N . VAL A 1 291 ? 18.041 0.079 -12.998 1.00 87.88 291 VAL A N 1
ATOM 2192 C CA . VAL A 1 291 ? 17.676 0.979 -14.107 1.00 87.88 291 VAL A CA 1
ATOM 2193 C C . VAL A 1 291 ? 18.809 1.962 -14.416 1.00 87.88 291 VAL A C 1
ATOM 2195 O O . VAL A 1 291 ? 19.204 2.086 -15.570 1.00 87.88 291 VAL A O 1
ATOM 2198 N N . LEU A 1 292 ? 19.393 2.608 -13.399 1.00 86.44 292 LEU A N 1
ATOM 2199 C CA . LEU A 1 292 ? 20.515 3.540 -13.598 1.00 86.44 292 LEU A CA 1
ATOM 2200 C C . LEU A 1 292 ? 21.731 2.871 -14.255 1.00 86.44 292 LEU A C 1
ATOM 2202 O O . LEU A 1 292 ? 22.335 3.435 -15.169 1.00 86.44 292 LEU A O 1
ATOM 2206 N N . ASN A 1 293 ? 22.058 1.654 -13.816 1.00 84.06 293 ASN A N 1
ATOM 2207 C CA . ASN A 1 293 ? 23.181 0.888 -14.354 1.00 84.06 293 ASN A CA 1
ATOM 2208 C C . ASN A 1 293 ? 22.947 0.462 -15.811 1.00 84.06 293 ASN A C 1
ATOM 2210 O O . ASN A 1 293 ? 23.895 0.425 -16.594 1.00 84.06 293 ASN A O 1
ATOM 2214 N N . ALA A 1 294 ? 21.703 0.149 -16.186 1.00 79.50 294 ALA A N 1
ATOM 2215 C CA . ALA A 1 294 ? 21.344 -0.194 -17.562 1.00 79.50 294 ALA A CA 1
ATOM 2216 C C . ALA A 1 294 ? 21.422 1.018 -18.509 1.00 79.50 294 ALA A C 1
ATOM 2218 O O . ALA A 1 294 ? 21.826 0.868 -19.661 1.00 79.50 294 ALA A O 1
ATOM 2219 N N . ASP A 1 295 ? 21.111 2.215 -18.005 1.00 68.38 295 ASP A N 1
ATOM 2220 C CA . ASP A 1 295 ? 21.146 3.476 -18.756 1.00 68.38 295 ASP A CA 1
ATOM 2221 C C . ASP A 1 295 ? 22.563 4.085 -18.878 1.00 68.38 295 ASP A C 1
ATOM 2223 O O . ASP A 1 295 ? 22.727 5.161 -19.457 1.00 68.38 295 ASP A O 1
ATOM 2227 N N . GLY A 1 296 ? 23.603 3.448 -18.317 1.00 59.69 296 GLY A N 1
ATOM 2228 C CA . GLY A 1 296 ? 24.988 3.953 -18.339 1.00 59.69 296 GLY A CA 1
ATOM 2229 C C . GLY A 1 296 ? 25.177 5.298 -17.621 1.00 59.69 296 GLY A C 1
ATOM 2230 O O . GLY A 1 296 ? 26.138 6.018 -17.890 1.00 59.69 296 GLY A O 1
ATOM 2231 N N . SER A 1 297 ? 24.239 5.646 -16.739 1.00 51.59 297 SER A N 1
ATOM 2232 C CA . SER A 1 297 ? 24.152 6.927 -16.041 1.00 51.59 297 SER A CA 1
ATOM 2233 C C . SER A 1 297 ? 24.594 6.750 -14.585 1.00 51.59 297 SER A C 1
ATOM 2235 O O . SER A 1 297 ? 23.755 6.595 -13.700 1.00 51.59 297 SER A O 1
ATOM 2237 N N . ASP A 1 298 ? 25.903 6.729 -14.333 1.00 39.19 298 ASP A N 1
ATOM 2238 C CA . ASP A 1 298 ? 26.437 6.803 -12.963 1.00 39.19 298 ASP A CA 1
ATOM 2239 C C . ASP A 1 298 ? 26.303 8.266 -12.464 1.00 39.19 298 ASP A C 1
ATOM 2241 O O . ASP A 1 298 ? 26.656 9.175 -13.226 1.00 39.19 298 ASP A O 1
ATOM 2245 N N . PRO A 1 299 ? 25.720 8.534 -11.277 1.00 49.72 299 PRO A N 1
ATOM 2246 C CA . PRO A 1 299 ? 25.537 9.892 -10.749 1.00 49.72 299 PRO A CA 1
ATOM 2247 C C . PRO A 1 299 ? 26.835 10.623 -10.373 1.00 49.72 299 PRO A C 1
ATOM 2249 O O . PRO A 1 299 ? 27.811 9.972 -9.940 1.00 49.72 299 PRO A O 1
#

pLDDT: mean 77.73, std 23.81, range [26.55, 98.38]

Foldseek 3Di:
DALDDDDDDDDDDYDDDDDDDDDDDDDDDDDDDDDDDDDDDDDDDDDDPPPDPPVRVVVVVVVVVVVVVLVVLLVVLFDDPVLLVVLLCCLLDPDVVVVVVSLVVSVVSPHDLLSCLVRHLVSNLVVVSVCVVVVVDDPSSNVSSVVSSVVVLVVSLVPDDQQAADPLQEEEEEEQAPAPPCSVRSSLCSVVSSVRHHYHYYYNDHLVVVLVCCLVVVGQEYEYEDADPVCLVSLLVSLVSNCVSHVNHAYEYEYNVCVVDPPSCVVSVHPYYDDDSVSVVVVSVVSVVVSCVVVVNDD

Mean predicted aligned error: 12.64 Å